Protein AF-A0A401SKJ4-F1 (afdb_monomer_lite)

Secondary structure (DSSP, 8-state):
--HHHHHHHTSHHHHGGGGSBTTGGGGGT-TT---BHHHHHHHHHHHHHHHHHHHHHH-GGG---HHHHHHHHHHHHHTTTT-BTTBHHIIIIIHHHHH-GGG---HHHHHHHHHHHHHHHTTHHHHHHHTT--TTHHHHHHHHHHH--S--SS-SS--SSS-GGGGGGGGSSS-TTT--SHHHHHHHHHHHHHHTPPP---HHHHHHHEEEEEETTEEEEEE-GGGGGG--

Organism: Chiloscyllium punctatum (NCBI:txid137246)

Foldseek 3Di:
DDVLVVLLCPFPLLVVQQQAQPQQCCCVVQVLSNDTVNVLLQQQLVQQLLLLVLQCVVCVVLVCDPLLSVLSSLLSNQLQSQADHSGCCVQPPVCCVPPNPVVVDDSLVSSLVSLVVRCVVSVCPVVCVVVPHDPPLSNQVSSCLRNNADDAPPDPDRGRSDDQSNVQSSCARQRPPQRDYSSCVSCLVVVCVSRVHDRPQDVVQQSNFWYWDQDPNGTHTDGDPVCVVSVD

Radius of gyration: 17.78 Å; chains: 1; bounding box: 44×41×42 Å

Structure (mmCIF, N/CA/C/O backbone):
data_AF-A0A401SKJ4-F1
#
_entry.id   AF-A0A401SKJ4-F1
#
loop_
_atom_site.group_PDB
_atom_site.id
_atom_site.type_symbol
_atom_site.label_atom_id
_atom_site.label_alt_id
_atom_site.label_comp_id
_atom_site.label_asym_id
_atom_site.label_entity_id
_atom_site.label_seq_id
_atom_site.pdbx_PDB_ins_code
_atom_site.Cartn_x
_atom_site.Cartn_y
_atom_site.Cartn_z
_atom_site.occupancy
_atom_site.B_iso_or_equiv
_atom_site.auth_seq_id
_atom_site.auth_comp_id
_atom_site.auth_asym_id
_atom_site.auth_atom_id
_atom_site.pdbx_PDB_model_num
ATOM 1 N N . MET A 1 1 ? -10.464 -13.419 -3.967 1.00 86.69 1 MET A N 1
ATOM 2 C CA . MET A 1 1 ? -10.091 -11.986 -3.858 1.00 86.69 1 MET A CA 1
ATOM 3 C C . MET A 1 1 ? -11.376 -11.158 -3.853 1.00 86.69 1 MET A C 1
ATOM 5 O O . MET A 1 1 ? -12.333 -11.612 -4.458 1.00 86.69 1 MET A O 1
ATOM 9 N N . HIS A 1 2 ? -11.457 -10.033 -3.129 1.00 97.56 2 HIS A N 1
ATOM 10 C CA . HIS A 1 2 ? -12.708 -9.250 -3.057 1.00 97.56 2 HIS A CA 1
ATOM 11 C C . HIS A 1 2 ? -13.038 -8.644 -4.438 1.00 97.56 2 HIS A C 1
ATOM 13 O O . HIS A 1 2 ? -12.098 -8.144 -5.060 1.00 97.56 2 HIS A O 1
ATOM 19 N N . PRO A 1 3 ? -14.303 -8.628 -4.906 1.00 98.12 3 PRO A N 1
ATOM 20 C CA . PRO 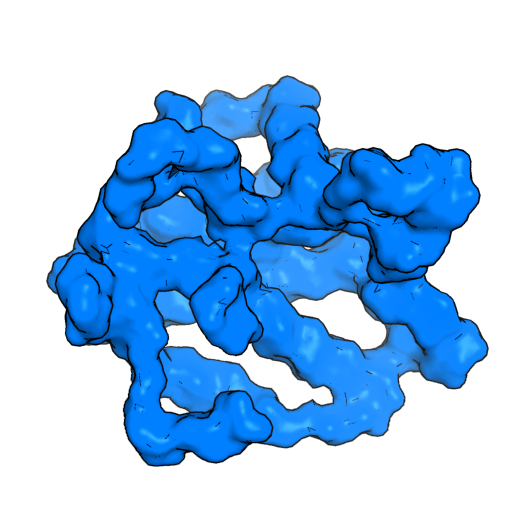A 1 3 ? -14.657 -8.144 -6.246 1.00 98.12 3 PRO A CA 1
ATOM 21 C C . PRO A 1 3 ? -14.165 -6.725 -6.557 1.00 98.12 3 PRO A C 1
ATOM 23 O O . PRO A 1 3 ? -13.651 -6.486 -7.644 1.00 98.12 3 PRO A O 1
ATOM 26 N N . LEU A 1 4 ? -14.216 -5.805 -5.585 1.00 98.25 4 LEU A N 1
ATOM 27 C CA . LEU A 1 4 ? -13.644 -4.460 -5.747 1.00 98.25 4 LEU A CA 1
ATOM 28 C C . LEU A 1 4 ? -12.155 -4.481 -6.139 1.00 98.25 4 LEU A C 1
ATOM 30 O O . LEU A 1 4 ? -11.737 -3.732 -7.013 1.00 98.25 4 LEU A O 1
ATOM 34 N N . LEU A 1 5 ? -11.354 -5.357 -5.521 1.00 98.62 5 LEU A N 1
ATOM 35 C CA . LEU A 1 5 ? -9.929 -5.466 -5.847 1.00 98.62 5 LEU A CA 1
ATOM 36 C C . LEU A 1 5 ? -9.732 -6.001 -7.265 1.00 98.62 5 LEU A C 1
ATOM 38 O O . LEU A 1 5 ? -8.839 -5.537 -7.957 1.00 98.62 5 LEU A O 1
ATOM 42 N N . VAL A 1 6 ? -10.587 -6.926 -7.714 1.00 98.56 6 VAL A N 1
ATOM 43 C CA . VAL A 1 6 ? -10.565 -7.429 -9.096 1.00 98.56 6 VAL A CA 1
ATOM 44 C C . VAL A 1 6 ? -10.865 -6.294 -10.078 1.00 98.56 6 VAL A C 1
ATOM 46 O O . VAL A 1 6 ? -10.110 -6.094 -11.020 1.00 98.56 6 VAL A O 1
ATOM 49 N N . ARG A 1 7 ? -11.880 -5.462 -9.797 1.00 98.50 7 ARG A N 1
ATOM 50 C CA . ARG A 1 7 ? -12.198 -4.278 -10.618 1.00 98.50 7 ARG A CA 1
ATOM 51 C C . ARG A 1 7 ? -11.040 -3.287 -10.726 1.00 98.50 7 ARG A C 1
ATOM 53 O O . ARG A 1 7 ? -10.912 -2.655 -11.764 1.00 98.50 7 ARG A O 1
ATOM 60 N N . ILE A 1 8 ? -10.226 -3.155 -9.679 1.00 98.75 8 ILE A N 1
ATOM 61 C CA . ILE A 1 8 ? -9.019 -2.315 -9.680 1.00 98.75 8 ILE A CA 1
ATOM 62 C C . ILE A 1 8 ? -7.891 -2.986 -10.471 1.00 98.75 8 ILE A C 1
ATOM 64 O O . ILE A 1 8 ? -7.257 -2.336 -11.299 1.00 98.75 8 ILE A O 1
ATOM 68 N N . ILE A 1 9 ? -7.656 -4.283 -10.245 1.00 98.75 9 ILE A N 1
ATOM 69 C CA . ILE A 1 9 ? -6.641 -5.072 -10.958 1.00 98.75 9 ILE A CA 1
ATOM 70 C C . ILE A 1 9 ? -6.878 -5.021 -12.464 1.00 98.75 9 ILE A C 1
ATOM 72 O O . ILE A 1 9 ? -5.925 -4.829 -13.217 1.00 98.75 9 ILE A O 1
ATOM 76 N N . ASP A 1 10 ? -8.127 -5.129 -12.904 1.00 98.62 10 ASP A N 1
ATOM 77 C CA . ASP A 1 10 ? -8.516 -5.168 -14.316 1.00 98.62 10 ASP A CA 1
ATOM 78 C C . ASP A 1 10 ? -8.618 -3.767 -14.951 1.00 98.62 10 ASP A C 1
ATOM 80 O O . ASP A 1 10 ? -9.451 -3.512 -15.818 1.00 98.62 10 ASP A O 1
ATOM 84 N N . THR A 1 11 ? -7.753 -2.841 -14.530 1.00 98.88 11 THR A N 1
ATOM 85 C CA . THR A 1 11 ? -7.600 -1.511 -15.136 1.00 98.88 11 THR A CA 1
ATOM 86 C C . THR A 1 11 ? -6.263 -1.396 -15.869 1.00 98.88 11 THR A C 1
ATOM 88 O O . THR A 1 11 ? -5.274 -2.004 -15.444 1.00 98.88 11 THR A O 1
ATOM 91 N N . PRO A 1 12 ? -6.157 -0.570 -16.926 1.00 98.81 12 PRO A N 1
ATOM 92 C CA . PRO A 1 12 ? -4.874 -0.310 -17.581 1.00 98.81 12 PRO A CA 1
ATOM 93 C C . PRO A 1 12 ? -3.785 0.183 -16.615 1.00 98.81 12 PRO A C 1
ATOM 95 O O . PRO A 1 12 ? -2.620 -0.187 -16.753 1.00 98.81 12 PRO A O 1
ATOM 98 N N . GLN A 1 13 ? -4.163 0.981 -15.613 1.00 98.81 13 GLN A N 1
ATOM 99 C CA . GLN A 1 13 ? -3.255 1.571 -14.629 1.00 98.81 13 GLN A CA 1
ATOM 100 C C . GLN A 1 13 ? -2.606 0.512 -13.724 1.00 98.81 13 GLN A C 1
ATOM 102 O O . GLN A 1 13 ? -1.401 0.584 -13.491 1.00 98.81 13 GLN A O 1
ATOM 107 N N . MET A 1 14 ? -3.359 -0.507 -13.290 1.00 98.75 14 MET A N 1
ATOM 108 C CA . MET A 1 14 ? -2.799 -1.660 -12.570 1.00 98.75 14 MET A CA 1
ATOM 109 C C . MET A 1 14 ? -2.073 -2.633 -13.501 1.00 98.75 14 MET A C 1
ATOM 111 O O . MET A 1 14 ? -0.951 -3.045 -13.205 1.00 98.75 14 MET A O 1
ATOM 115 N N . GLN A 1 15 ? -2.669 -2.995 -14.644 1.00 98.81 15 GLN A N 1
ATOM 116 C CA . GLN A 1 15 ? -2.073 -3.958 -15.584 1.00 98.81 15 GLN A CA 1
ATOM 117 C C . GLN A 1 15 ? -0.719 -3.479 -16.125 1.00 98.81 15 GLN A C 1
ATOM 119 O O . GLN A 1 15 ? 0.155 -4.302 -16.399 1.00 98.81 15 GLN A O 1
ATOM 124 N N . ARG A 1 16 ? -0.496 -2.159 -16.199 1.00 98.75 16 ARG A N 1
ATOM 125 C CA . ARG A 1 16 ? 0.805 -1.546 -16.511 1.00 98.75 16 ARG A CA 1
ATOM 126 C C . ARG A 1 16 ? 1.953 -2.125 -15.679 1.00 98.75 16 ARG A C 1
ATOM 128 O O . ARG A 1 16 ? 3.052 -2.290 -16.207 1.00 98.75 16 ARG A O 1
ATOM 135 N N . LEU A 1 17 ? 1.722 -2.454 -14.407 1.00 98.81 17 LEU A N 1
ATOM 136 C CA . LEU A 1 17 ? 2.765 -2.968 -13.513 1.00 98.81 17 LEU A CA 1
ATOM 137 C C . LEU A 1 17 ? 3.336 -4.321 -13.965 1.00 98.81 17 LEU A C 1
ATOM 139 O O . LEU A 1 17 ? 4.426 -4.687 -13.531 1.00 98.81 17 LEU A O 1
ATOM 143 N N . ARG A 1 18 ? 2.663 -5.047 -14.873 1.00 98.81 18 ARG A N 1
ATOM 144 C CA . ARG A 1 18 ? 3.191 -6.281 -15.488 1.00 98.81 18 ARG A CA 1
ATOM 145 C C . ARG A 1 18 ? 4.423 -6.033 -16.352 1.00 98.81 18 ARG A C 1
ATOM 147 O O . ARG A 1 18 ? 5.172 -6.961 -16.631 1.00 98.81 18 ARG A O 1
ATOM 154 N N . PHE A 1 19 ? 4.624 -4.791 -16.779 1.00 98.62 19 PHE A N 1
ATOM 155 C CA . PHE A 1 19 ? 5.698 -4.399 -17.686 1.00 98.62 19 PHE A CA 1
ATOM 156 C C . PHE A 1 19 ? 6.846 -3.681 -16.962 1.00 98.62 19 PHE A C 1
ATOM 158 O O . PHE A 1 19 ? 7.719 -3.104 -17.607 1.00 98.62 19 PHE A O 1
ATOM 165 N N . ILE A 1 20 ? 6.862 -3.699 -15.623 1.00 98.75 20 ILE A N 1
ATOM 166 C CA . ILE A 1 20 ? 7.874 -3.022 -14.804 1.00 98.75 20 ILE A CA 1
ATOM 167 C C . ILE A 1 20 ? 8.543 -4.033 -13.881 1.00 98.75 20 ILE A C 1
ATOM 169 O O . ILE A 1 20 ? 7.958 -4.473 -12.895 1.00 98.75 20 ILE A O 1
ATOM 173 N N . LYS A 1 21 ? 9.799 -4.364 -14.191 1.00 98.44 21 LYS A N 1
ATOM 174 C CA . LYS A 1 21 ? 10.630 -5.289 -13.410 1.00 98.44 21 LYS A CA 1
ATOM 175 C C . LYS A 1 21 ? 10.809 -4.793 -11.977 1.00 98.44 21 LYS A C 1
ATOM 177 O O . LYS A 1 21 ? 11.235 -3.649 -11.786 1.00 98.44 21 LYS A O 1
ATOM 182 N N . GLN A 1 22 ? 10.563 -5.661 -10.995 1.00 98.12 22 GLN A N 1
ATOM 183 C CA . GLN A 1 22 ? 10.677 -5.340 -9.564 1.00 98.12 22 GLN A CA 1
ATOM 184 C C . GLN A 1 22 ? 12.076 -4.807 -9.231 1.00 98.12 22 GLN A C 1
ATOM 186 O O . GLN A 1 22 ? 12.224 -3.714 -8.681 1.00 98.12 22 GLN A O 1
ATOM 191 N N . LEU A 1 23 ? 13.099 -5.552 -9.660 1.00 97.94 23 LEU A N 1
ATOM 192 C CA . LEU A 1 23 ? 14.511 -5.270 -9.391 1.00 97.94 23 LEU A CA 1
ATOM 193 C C . LEU A 1 23 ? 15.228 -4.548 -10.543 1.00 97.94 23 LEU A C 1
ATOM 195 O O . LEU A 1 23 ? 16.455 -4.434 -10.550 1.00 97.94 23 LEU A O 1
ATOM 199 N N . GLY A 1 24 ? 14.474 -4.047 -11.526 1.00 97.25 24 GLY A N 1
ATOM 200 C CA . GLY A 1 24 ? 15.010 -3.272 -12.641 1.00 97.25 24 GLY A CA 1
ATOM 201 C C . GLY A 1 24 ? 16.178 -3.971 -13.344 1.00 97.25 24 GLY A C 1
ATOM 202 O O . GLY A 1 24 ? 16.013 -5.039 -13.927 1.00 97.25 24 GLY A O 1
ATOM 203 N N . GLY A 1 25 ? 17.356 -3.345 -13.300 1.00 95.81 25 GLY A N 1
ATOM 204 C CA . GLY A 1 25 ? 18.560 -3.839 -13.968 1.00 95.81 25 GLY A CA 1
ATOM 205 C C . GLY A 1 25 ? 19.147 -5.125 -13.377 1.00 95.81 25 GLY A C 1
ATOM 206 O O . GLY A 1 25 ? 19.912 -5.794 -14.065 1.00 95.81 25 GLY A O 1
ATOM 207 N N . ALA A 1 26 ? 18.772 -5.515 -12.152 1.00 96.50 26 ALA A N 1
ATOM 208 C CA . ALA A 1 26 ? 19.274 -6.750 -11.546 1.00 96.50 26 ALA A CA 1
ATOM 209 C C . ALA A 1 26 ? 18.906 -7.992 -12.367 1.00 96.50 26 ALA A C 1
ATOM 211 O O . ALA A 1 26 ? 19.647 -8.964 -12.337 1.00 96.50 26 ALA A O 1
ATOM 212 N N . TYR A 1 27 ? 17.826 -7.940 -13.153 1.00 97.06 27 TYR A N 1
ATOM 213 C CA . TYR A 1 27 ? 17.451 -8.996 -14.096 1.00 97.06 27 TYR A CA 1
ATOM 214 C C . TYR A 1 27 ? 18.567 -9.350 -15.098 1.00 97.06 27 TYR A C 1
ATOM 216 O O . TYR A 1 27 ? 18.695 -10.504 -15.496 1.00 97.06 27 TYR A O 1
ATOM 224 N N . PHE A 1 28 ? 19.421 -8.389 -15.470 1.00 97.31 28 PHE A N 1
ATOM 225 C CA . PHE A 1 28 ? 20.560 -8.631 -16.367 1.00 97.31 28 PHE A CA 1
ATOM 226 C C . PHE A 1 28 ? 21.749 -9.327 -15.684 1.00 97.31 28 PHE A C 1
ATOM 228 O O . PHE A 1 28 ? 22.693 -9.721 -16.361 1.00 97.31 28 PHE A O 1
ATOM 235 N N . VAL A 1 29 ? 21.714 -9.467 -14.357 1.00 97.62 29 VAL A N 1
ATOM 236 C CA . VAL A 1 29 ? 22.743 -10.142 -13.548 1.00 97.62 29 VAL A CA 1
ATOM 237 C C . VAL A 1 29 ? 22.192 -11.443 -12.960 1.00 97.62 29 VAL A C 1
ATOM 239 O O . VAL A 1 29 ? 22.860 -12.472 -12.981 1.00 97.62 29 VAL A O 1
ATOM 242 N N . PHE A 1 30 ? 20.951 -11.407 -12.477 1.00 97.31 30 PHE A N 1
ATOM 243 C CA . PHE A 1 30 ? 20.212 -12.528 -11.917 1.00 97.31 30 PHE A CA 1
ATOM 244 C C . PHE A 1 30 ? 19.063 -12.892 -12.866 1.00 97.31 30 PHE A C 1
ATOM 246 O O . PHE A 1 30 ? 18.000 -12.271 -12.795 1.00 97.31 30 PHE A O 1
ATOM 253 N N . PRO A 1 31 ? 19.219 -13.911 -13.731 1.00 96.50 31 PRO A N 1
ATOM 254 C CA . PRO A 1 31 ? 18.196 -14.258 -14.722 1.00 96.50 31 PRO A CA 1
ATOM 255 C C . PRO A 1 31 ? 16.865 -14.696 -14.087 1.00 96.50 31 PRO A C 1
ATOM 257 O O . PRO A 1 31 ? 15.814 -14.585 -14.714 1.00 96.50 31 PRO A O 1
ATOM 260 N N . GLY A 1 32 ? 16.890 -15.149 -12.827 1.00 97.56 32 GLY A N 1
ATOM 261 C CA . GLY A 1 32 ? 15.688 -15.473 -12.058 1.00 97.56 32 GLY A CA 1
ATOM 262 C C . GLY A 1 32 ? 14.862 -14.253 -11.624 1.00 97.56 32 GLY A C 1
ATOM 263 O O . GLY A 1 32 ? 13.650 -14.389 -11.456 1.00 97.56 32 GLY A O 1
ATOM 264 N N . ALA A 1 33 ? 15.455 -13.050 -11.542 1.00 97.44 33 ALA A N 1
ATOM 265 C CA . ALA A 1 33 ? 14.802 -11.785 -11.161 1.00 97.44 33 ALA A CA 1
ATOM 266 C C . ALA A 1 33 ? 13.891 -11.211 -12.270 1.00 97.44 33 ALA A C 1
ATOM 268 O O . ALA A 1 33 ? 13.955 -10.035 -12.631 1.00 97.44 33 ALA A O 1
ATOM 269 N N . SER A 1 34 ? 13.066 -12.074 -12.855 1.00 97.50 34 SER A N 1
ATOM 270 C CA . SER A 1 34 ? 12.183 -11.797 -13.988 1.00 97.50 34 SER A CA 1
ATOM 271 C C . SER A 1 34 ? 10.835 -11.192 -13.579 1.00 97.50 34 SER A C 1
ATOM 273 O O . SER A 1 34 ? 10.099 -10.698 -14.445 1.00 97.50 34 SER A O 1
ATOM 275 N N . HIS A 1 35 ? 10.532 -11.193 -12.278 1.00 98.50 35 HIS A N 1
ATOM 276 C CA . HIS A 1 35 ? 9.282 -10.711 -11.702 1.00 98.50 35 HIS A CA 1
ATOM 277 C C . HIS A 1 35 ? 9.104 -9.197 -11.826 1.00 98.50 35 HIS A C 1
ATOM 279 O O . HIS A 1 35 ? 10.050 -8.409 -11.943 1.00 98.50 35 HIS A O 1
ATOM 285 N N . ASN A 1 36 ? 7.845 -8.788 -11.815 1.00 98.75 36 ASN A N 1
ATOM 286 C CA . ASN A 1 36 ? 7.383 -7.426 -11.998 1.00 98.75 36 ASN A CA 1
ATOM 287 C C . ASN A 1 36 ? 6.634 -6.924 -10.758 1.00 98.75 36 ASN A C 1
ATOM 289 O O . ASN A 1 36 ? 6.236 -7.688 -9.876 1.00 98.75 36 ASN A O 1
ATOM 293 N N . ARG A 1 37 ? 6.403 -5.611 -10.728 1.00 98.75 37 ARG A N 1
ATOM 294 C CA . ARG A 1 37 ? 5.671 -4.924 -9.654 1.00 98.75 37 ARG A CA 1
ATOM 295 C C . ARG A 1 37 ? 4.246 -5.456 -9.477 1.00 98.75 37 ARG A C 1
ATOM 297 O O . ARG A 1 37 ? 3.726 -5.439 -8.373 1.00 98.75 37 ARG A O 1
ATOM 304 N N . PHE A 1 38 ? 3.623 -5.978 -10.536 1.00 98.88 38 PHE A N 1
ATOM 305 C CA . PHE A 1 38 ? 2.231 -6.441 -10.509 1.00 98.88 38 PHE A CA 1
ATOM 306 C C . PHE A 1 38 ? 1.969 -7.559 -9.488 1.00 98.88 38 PHE A C 1
ATOM 308 O O . PHE A 1 38 ? 1.104 -7.429 -8.621 1.00 98.88 38 PHE A O 1
ATOM 315 N N . GLU A 1 39 ? 2.706 -8.666 -9.571 1.00 98.75 39 GLU A N 1
ATOM 316 C CA . GLU A 1 39 ? 2.554 -9.796 -8.652 1.00 98.75 39 GLU A CA 1
ATOM 317 C C . GLU A 1 39 ? 2.974 -9.445 -7.221 1.00 98.75 39 GLU A C 1
ATOM 319 O O . GLU A 1 39 ? 2.397 -9.982 -6.273 1.00 98.75 39 GLU A O 1
ATOM 324 N N . HIS A 1 40 ? 3.921 -8.517 -7.066 1.00 98.75 40 HIS A N 1
ATOM 325 C CA . HIS A 1 40 ? 4.297 -7.948 -5.778 1.00 98.75 40 HIS A CA 1
ATOM 326 C C . HIS A 1 40 ? 3.143 -7.144 -5.162 1.00 98.75 40 HIS A C 1
ATOM 328 O O . HIS A 1 40 ? 2.711 -7.461 -4.056 1.00 98.75 40 HIS A O 1
ATOM 334 N N . SER A 1 41 ? 2.528 -6.211 -5.896 1.00 98.81 41 SER A N 1
ATOM 335 C CA . SER A 1 41 ? 1.371 -5.441 -5.412 1.00 98.81 41 SER A CA 1
ATOM 336 C C . SER A 1 41 ? 0.191 -6.330 -4.991 1.00 98.81 41 SER A C 1
ATOM 338 O O . SER A 1 41 ? -0.473 -6.066 -3.987 1.00 98.81 41 SER A O 1
ATOM 340 N N . ILE A 1 42 ? -0.056 -7.433 -5.710 1.00 98.81 42 ILE A N 1
ATOM 341 C CA . ILE A 1 42 ? -1.057 -8.436 -5.309 1.00 98.81 42 ILE A CA 1
ATOM 342 C C . ILE A 1 42 ? -0.680 -9.098 -3.975 1.00 98.81 42 ILE A C 1
ATOM 344 O O . ILE A 1 42 ? -1.545 -9.293 -3.114 1.00 98.81 42 ILE A O 1
ATOM 348 N N . GLY A 1 43 ? 0.593 -9.449 -3.803 1.00 98.69 43 GLY A N 1
ATOM 349 C CA . GLY A 1 43 ? 1.116 -10.032 -2.572 1.00 98.69 43 GLY A CA 1
ATOM 350 C C . GLY A 1 43 ? 1.012 -9.085 -1.376 1.00 98.69 43 GLY A C 1
ATOM 351 O O . GLY A 1 43 ? 0.500 -9.482 -0.327 1.00 98.69 43 GLY A O 1
ATOM 352 N N . VAL A 1 44 ? 1.352 -7.807 -1.555 1.00 98.81 44 VAL A N 1
ATOM 353 C CA . VAL A 1 44 ? 1.197 -6.769 -0.521 1.00 98.81 44 VAL A CA 1
ATOM 354 C C . VAL A 1 44 ? -0.270 -6.601 -0.129 1.00 98.81 44 VAL A C 1
ATOM 356 O O . VAL A 1 44 ? -0.593 -6.614 1.058 1.00 98.81 44 VAL A O 1
ATOM 359 N N . ALA A 1 45 ? -1.197 -6.553 -1.091 1.00 98.81 45 ALA A N 1
ATOM 360 C CA . ALA A 1 45 ? -2.633 -6.503 -0.801 1.00 98.81 45 ALA A CA 1
ATOM 361 C C . ALA A 1 45 ? -3.125 -7.727 -0.005 1.00 98.81 45 ALA A C 1
ATOM 363 O O . ALA A 1 45 ? -4.013 -7.619 0.851 1.00 98.81 45 ALA A O 1
ATOM 364 N N . TYR A 1 46 ? -2.570 -8.908 -0.288 1.00 98.62 46 TYR A N 1
ATOM 365 C CA . TYR A 1 46 ? -2.869 -10.129 0.454 1.00 98.62 46 TYR A CA 1
ATOM 366 C C . TYR A 1 46 ? -2.350 -10.051 1.894 1.00 98.62 46 TYR A C 1
ATOM 368 O O . TYR A 1 46 ? -3.137 -10.249 2.822 1.00 98.62 46 TYR A O 1
ATOM 376 N N . LEU A 1 47 ? -1.073 -9.712 2.093 1.00 98.62 47 LEU A N 1
ATOM 377 C CA . LEU A 1 47 ? -0.452 -9.623 3.418 1.00 98.62 47 LEU A CA 1
ATOM 378 C C . LEU A 1 47 ? -1.068 -8.516 4.277 1.00 98.62 47 LEU A C 1
ATOM 380 O O . LEU A 1 47 ? -1.354 -8.750 5.451 1.00 98.62 47 LEU A O 1
ATOM 384 N N . ALA A 1 48 ? -1.375 -7.362 3.683 1.00 98.69 48 ALA A N 1
ATOM 385 C CA . ALA A 1 48 ? -2.120 -6.288 4.334 1.00 98.69 48 ALA A CA 1
ATOM 386 C C . ALA A 1 48 ? -3.469 -6.795 4.862 1.00 98.69 48 ALA A C 1
ATOM 388 O O . ALA A 1 48 ? -3.815 -6.576 6.022 1.00 98.69 48 ALA A O 1
ATOM 389 N N . GLY A 1 49 ? -4.194 -7.551 4.028 1.00 98.44 49 GLY A N 1
ATOM 390 C CA . GLY A 1 49 ? -5.450 -8.197 4.393 1.00 98.44 49 GLY A CA 1
ATOM 391 C C . GLY A 1 49 ? -5.309 -9.236 5.508 1.00 98.44 49 GLY A C 1
ATOM 392 O O . GLY A 1 49 ? -6.198 -9.330 6.349 1.00 98.44 49 GLY A O 1
ATOM 393 N N . GLN A 1 50 ? -4.219 -10.004 5.531 1.00 98.44 50 GLN A N 1
ATOM 394 C CA . GLN A 1 50 ? -3.947 -10.976 6.594 1.00 98.44 50 GLN A CA 1
ATOM 395 C C . GLN A 1 50 ? -3.651 -10.279 7.926 1.00 98.44 50 GLN A C 1
ATOM 397 O O . GLN A 1 50 ? -4.214 -10.657 8.952 1.00 98.44 50 GLN A O 1
ATOM 402 N N . LEU A 1 51 ? -2.814 -9.236 7.915 1.00 98.50 51 LEU A N 1
ATOM 403 C CA . LEU A 1 51 ? -2.448 -8.507 9.128 1.00 98.50 51 LEU A CA 1
ATOM 404 C C . LEU A 1 51 ? -3.665 -7.828 9.762 1.00 98.50 51 LEU A C 1
ATOM 406 O O . LEU A 1 51 ? -3.938 -8.046 10.940 1.00 98.50 51 LEU A O 1
ATOM 410 N N . ILE A 1 52 ? -4.433 -7.056 8.988 1.00 98.50 52 ILE A N 1
ATOM 411 C CA . ILE A 1 52 ? -5.580 -6.320 9.534 1.00 98.50 52 ILE A CA 1
ATOM 412 C C . ILE A 1 52 ? -6.684 -7.245 10.058 1.00 98.50 52 ILE A C 1
ATOM 414 O O . ILE A 1 52 ? -7.271 -6.960 11.100 1.00 98.50 52 ILE A O 1
ATOM 418 N N . LYS A 1 53 ? -6.934 -8.380 9.391 1.00 98.12 53 LYS A N 1
ATOM 419 C CA . LYS A 1 53 ? -7.888 -9.392 9.871 1.00 98.12 53 LYS A CA 1
ATOM 420 C C . LYS A 1 53 ? -7.428 -10.017 11.178 1.00 98.12 53 LYS A C 1
ATOM 422 O O . LYS A 1 53 ? -8.210 -10.112 12.114 1.00 98.12 53 LYS A O 1
ATOM 427 N N . ALA A 1 54 ? -6.149 -10.370 11.265 1.00 98.06 54 ALA A N 1
ATOM 428 C CA . ALA A 1 54 ? -5.583 -10.948 12.472 1.00 98.06 54 ALA A CA 1
ATOM 429 C C . ALA A 1 54 ? -5.643 -9.978 13.668 1.00 98.06 54 ALA A C 1
ATOM 431 O O . ALA A 1 54 ? -5.858 -10.415 14.798 1.00 98.06 54 ALA A O 1
ATOM 432 N N . LEU A 1 55 ? -5.482 -8.670 13.436 1.00 98.38 55 LEU A N 1
ATOM 433 C CA . LEU A 1 55 ? -5.695 -7.647 14.465 1.00 98.38 55 LEU A CA 1
ATOM 434 C C . LEU A 1 55 ? -7.176 -7.551 14.865 1.00 98.38 55 LEU A C 1
ATOM 436 O O . LEU A 1 55 ? -7.473 -7.556 16.057 1.00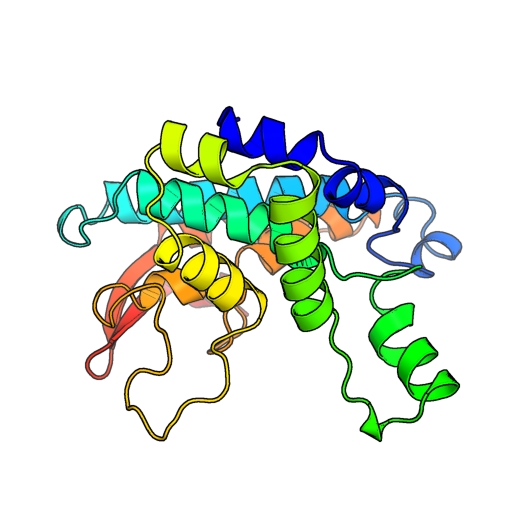 98.38 55 LEU A O 1
ATOM 440 N N . ALA A 1 56 ? -8.089 -7.531 13.889 1.00 98.12 56 ALA A N 1
ATOM 441 C CA . ALA A 1 56 ? -9.532 -7.439 14.124 1.00 98.12 56 ALA A CA 1
ATOM 442 C C . ALA A 1 56 ? -10.074 -8.629 14.932 1.00 98.12 56 ALA A C 1
ATOM 444 O O . ALA A 1 56 ? -10.829 -8.445 15.881 1.00 98.12 56 ALA A O 1
ATOM 445 N N . GLU A 1 57 ? -9.648 -9.848 14.595 1.00 97.38 57 GLU A N 1
ATOM 446 C CA . GLU A 1 57 ? -10.065 -11.079 15.277 1.00 97.38 57 GLU A CA 1
ATOM 447 C C . GLU A 1 57 ? -9.543 -11.155 16.719 1.00 97.38 57 GLU A C 1
ATOM 449 O O . GLU A 1 57 ? -10.226 -11.659 17.608 1.00 97.38 57 GLU A O 1
ATOM 454 N N . ARG A 1 58 ? -8.326 -10.660 16.976 1.00 97.12 58 ARG A N 1
ATOM 455 C CA . ARG A 1 58 ? -7.685 -10.746 18.302 1.00 97.12 58 ARG A CA 1
ATOM 456 C C . ARG A 1 58 ? -8.069 -9.623 19.252 1.00 97.12 58 ARG A C 1
ATOM 458 O O . ARG A 1 58 ? -7.850 -9.771 20.459 1.00 97.12 58 ARG A O 1
ATOM 465 N N . GLN A 1 59 ? -8.524 -8.498 18.714 1.00 98.19 59 GLN A N 1
ATOM 466 C CA . GLN A 1 59 ? -8.889 -7.301 19.465 1.00 98.19 59 GLN A CA 1
ATOM 467 C C . GLN A 1 59 ? -10.149 -6.665 18.860 1.00 98.19 59 GLN A C 1
ATOM 469 O O . GLN A 1 59 ? -10.057 -5.643 18.172 1.00 98.19 59 GLN A O 1
ATOM 474 N N . PRO A 1 60 ? -11.336 -7.262 19.098 1.00 97.62 60 PRO A N 1
ATOM 475 C CA . PRO A 1 60 ? -12.605 -6.718 18.607 1.00 97.62 60 PRO A CA 1
ATOM 476 C C . PRO A 1 60 ? -12.883 -5.282 19.086 1.00 97.62 60 PRO A C 1
ATOM 478 O O . PRO A 1 60 ? -13.571 -4.525 18.408 1.00 97.62 60 PRO A O 1
ATOM 481 N N . ASP A 1 61 ? -12.296 -4.882 20.217 1.00 97.25 61 ASP A N 1
ATOM 482 C CA . ASP A 1 61 ? -12.339 -3.534 20.798 1.00 97.25 61 ASP A CA 1
ATOM 483 C C . ASP A 1 61 ? -11.653 -2.453 19.937 1.00 97.25 61 ASP A C 1
ATOM 485 O O . ASP A 1 61 ? -11.822 -1.258 20.181 1.00 97.25 61 ASP A O 1
ATOM 489 N N . LEU A 1 62 ? -10.897 -2.845 18.906 1.00 97.69 62 LEU A N 1
ATOM 490 C CA . LEU A 1 62 ? -10.329 -1.919 17.922 1.00 97.69 62 LEU A CA 1
ATOM 491 C C . LEU A 1 62 ? -11.349 -1.411 16.894 1.00 97.69 62 LEU A C 1
ATOM 493 O O . LEU A 1 62 ? -11.008 -0.514 16.119 1.00 97.69 62 LEU A O 1
ATOM 497 N N . ASP A 1 63 ? -12.557 -1.986 16.862 1.00 97.56 63 ASP A N 1
ATOM 498 C CA . ASP A 1 63 ? -13.643 -1.614 15.947 1.00 97.56 63 ASP A CA 1
ATOM 499 C C . ASP A 1 63 ? -13.190 -1.565 14.472 1.00 97.56 63 ASP A C 1
ATOM 501 O O . ASP A 1 63 ? -13.433 -0.615 13.723 1.00 97.56 63 ASP A O 1
ATOM 505 N N . ILE A 1 64 ? -12.435 -2.581 14.042 1.00 98.62 64 ILE A N 1
ATOM 506 C CA . ILE A 1 64 ? -11.960 -2.682 12.658 1.00 98.62 64 ILE A CA 1
ATOM 507 C C . ILE A 1 64 ? -13.114 -3.169 11.781 1.00 98.62 64 ILE A C 1
ATOM 509 O O . ILE A 1 64 ? -13.511 -4.333 11.826 1.00 98.62 64 ILE A O 1
ATOM 513 N N . SER A 1 65 ? -13.634 -2.273 10.948 1.00 98.38 65 SER A N 1
ATOM 514 C CA . SER A 1 65 ? -14.754 -2.572 10.057 1.00 98.38 65 SER A CA 1
ATOM 515 C C . SER A 1 65 ? -14.306 -3.312 8.789 1.00 98.38 65 SER A C 1
ATOM 517 O O . SER A 1 65 ? -13.150 -3.228 8.369 1.00 98.38 65 SER A O 1
ATOM 519 N N . GLN A 1 66 ? -15.240 -3.976 8.095 1.00 98.06 66 GLN A N 1
ATOM 520 C CA . GLN A 1 66 ? -14.962 -4.544 6.763 1.00 98.06 66 GLN A CA 1
ATOM 521 C C . GLN A 1 66 ? -14.523 -3.473 5.754 1.00 98.06 66 GLN A C 1
ATOM 523 O O . GLN A 1 66 ? -13.686 -3.737 4.891 1.00 98.06 66 GLN A O 1
ATOM 528 N N . ARG A 1 67 ? -15.034 -2.248 5.911 1.00 98.44 67 ARG A N 1
ATOM 529 C CA . ARG A 1 67 ? -14.625 -1.072 5.141 1.00 98.44 67 ARG A CA 1
ATOM 530 C C . ARG A 1 67 ? -13.152 -0.726 5.380 1.00 98.44 67 ARG A C 1
ATOM 532 O O . ARG A 1 67 ? -12.430 -0.496 4.418 1.00 98.44 67 ARG A O 1
ATOM 539 N N . ASP A 1 68 ? -12.678 -0.759 6.628 1.00 98.75 68 ASP A N 1
ATOM 540 C CA . ASP A 1 68 ? -11.256 -0.544 6.941 1.00 98.75 68 ASP A CA 1
ATOM 541 C C . ASP A 1 68 ? -10.376 -1.617 6.297 1.00 98.75 68 ASP A C 1
ATOM 543 O O . ASP A 1 68 ? -9.401 -1.291 5.622 1.00 98.75 68 ASP A O 1
ATOM 547 N N . ILE A 1 69 ? -10.764 -2.891 6.430 1.00 98.69 69 ILE A N 1
ATOM 548 C CA . ILE A 1 69 ? -10.072 -4.026 5.799 1.00 98.69 69 ILE A CA 1
ATOM 549 C C . ILE A 1 69 ? -9.970 -3.828 4.288 1.00 98.69 69 ILE A C 1
ATOM 551 O O . ILE A 1 69 ? -8.912 -4.057 3.699 1.00 98.69 69 ILE A O 1
ATOM 555 N N . LEU A 1 70 ? -11.060 -3.412 3.645 1.00 98.69 70 LEU A N 1
ATOM 556 C CA . LEU A 1 70 ? -11.082 -3.215 2.206 1.00 98.69 70 LEU A CA 1
ATOM 557 C C . LEU A 1 70 ? -10.193 -2.037 1.784 1.00 98.69 70 LEU A C 1
ATOM 559 O O . LEU A 1 70 ? -9.381 -2.216 0.879 1.00 98.69 70 LEU A O 1
ATOM 563 N N . CYS A 1 71 ? -10.251 -0.896 2.478 1.00 98.88 71 CYS A N 1
ATOM 564 C CA . CYS A 1 71 ? -9.373 0.247 2.211 1.00 98.88 71 CYS A CA 1
ATOM 565 C C . CYS A 1 71 ? -7.887 -0.097 2.376 1.00 98.88 71 CYS A C 1
ATOM 567 O O . CYS A 1 71 ? -7.092 0.233 1.501 1.00 98.88 71 CYS A O 1
ATOM 569 N N . VAL A 1 72 ? -7.503 -0.798 3.449 1.00 98.88 72 VAL A N 1
ATOM 570 C CA . VAL A 1 72 ? -6.105 -1.220 3.667 1.00 98.88 72 VAL A CA 1
ATOM 571 C C . VAL A 1 72 ? -5.624 -2.147 2.548 1.00 98.88 72 VAL A C 1
ATOM 573 O O . VAL A 1 72 ? -4.517 -1.996 2.037 1.00 98.88 72 VAL A O 1
ATOM 576 N N . LYS A 1 73 ? -6.471 -3.071 2.083 1.00 98.88 73 LYS A N 1
ATOM 577 C CA . LYS A 1 73 ? -6.125 -3.939 0.948 1.00 98.88 73 LYS A CA 1
ATOM 578 C C . LYS A 1 73 ? -6.001 -3.174 -0.368 1.00 98.88 73 LYS A C 1
ATOM 58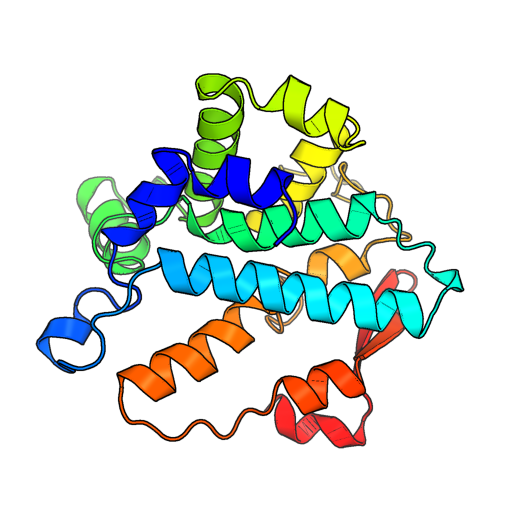0 O O . LYS A 1 73 ? -5.132 -3.514 -1.164 1.00 98.88 73 LYS A O 1
ATOM 585 N N . VAL A 1 74 ? -6.853 -2.173 -0.607 1.00 98.88 74 VAL A N 1
ATOM 586 C CA . VAL A 1 74 ? -6.739 -1.298 -1.785 1.00 98.88 74 VAL A CA 1
ATOM 587 C C . VAL A 1 74 ? -5.445 -0.487 -1.721 1.00 98.88 74 VAL A C 1
ATOM 589 O O . VAL A 1 74 ? -4.737 -0.421 -2.719 1.00 98.88 74 VAL A O 1
ATOM 592 N N . ALA A 1 75 ? -5.089 0.062 -0.559 1.00 98.88 75 ALA A N 1
ATOM 593 C CA . ALA A 1 75 ? -3.824 0.770 -0.377 1.00 98.88 75 ALA A CA 1
ATOM 594 C C . ALA A 1 75 ? -2.619 -0.139 -0.663 1.00 98.88 75 ALA A C 1
ATOM 596 O O . ALA A 1 75 ? -1.760 0.232 -1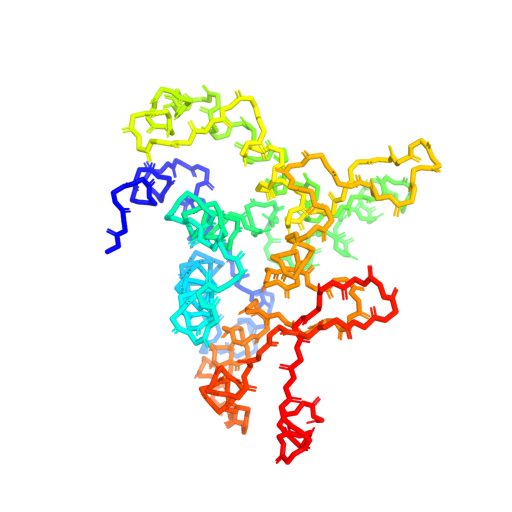.456 1.00 98.88 75 ALA A O 1
ATOM 597 N N . GLY A 1 76 ? -2.601 -1.363 -0.124 1.00 98.75 76 GLY A N 1
ATOM 598 C CA . GLY A 1 76 ? -1.545 -2.336 -0.422 1.00 98.75 76 GLY A CA 1
ATOM 599 C C . GLY A 1 76 ? -1.463 -2.730 -1.895 1.00 98.75 76 GLY A C 1
ATOM 600 O O . GLY A 1 76 ? -0.370 -2.859 -2.436 1.00 98.75 76 GLY A O 1
ATOM 601 N N . LEU A 1 77 ? -2.604 -2.852 -2.575 1.00 98.88 77 LEU A N 1
ATOM 602 C CA . LEU A 1 77 ? -2.645 -3.135 -4.010 1.00 98.88 77 LEU A CA 1
ATOM 603 C C . LEU A 1 77 ? -2.098 -1.975 -4.855 1.00 98.88 77 LEU A C 1
ATOM 605 O O . LEU A 1 77 ? -1.516 -2.205 -5.908 1.00 98.88 77 LEU A O 1
ATOM 609 N N . CYS A 1 78 ? -2.297 -0.738 -4.407 1.00 98.81 78 CYS A N 1
ATOM 610 C CA . CYS A 1 78 ? -2.042 0.462 -5.201 1.00 98.81 78 CYS A CA 1
ATOM 611 C C . CYS A 1 78 ? -0.747 1.201 -4.826 1.00 98.81 78 CYS A C 1
ATOM 613 O O . CYS A 1 78 ? -0.410 2.181 -5.490 1.00 98.81 78 CYS A O 1
ATOM 615 N N . HIS A 1 79 ? -0.028 0.768 -3.783 1.00 98.69 79 HIS A N 1
ATOM 616 C CA . HIS A 1 79 ? 1.121 1.504 -3.238 1.00 98.69 79 HIS A CA 1
ATOM 617 C C . HIS A 1 79 ? 2.253 1.736 -4.252 1.00 98.69 79 HIS A C 1
ATOM 619 O O . HIS A 1 79 ? 2.943 2.750 -4.179 1.00 98.69 79 HIS A O 1
ATOM 625 N N . ASP A 1 80 ? 2.356 0.862 -5.252 1.00 98.56 80 ASP A N 1
ATOM 626 C CA . ASP A 1 80 ? 3.425 0.828 -6.252 1.00 98.56 80 ASP A CA 1
ATOM 627 C C . ASP A 1 80 ? 3.021 1.325 -7.651 1.00 98.56 80 ASP A C 1
ATOM 629 O O . ASP A 1 80 ? 3.809 1.263 -8.601 1.00 98.56 80 ASP A O 1
ATOM 633 N N . LEU A 1 81 ? 1.799 1.848 -7.804 1.00 98.81 81 LEU A N 1
ATOM 634 C CA . LEU A 1 81 ? 1.265 2.335 -9.084 1.00 98.81 81 LEU A CA 1
ATOM 635 C C . LEU A 1 81 ? 2.167 3.371 -9.784 1.00 98.81 81 LEU A C 1
ATOM 637 O O . LEU A 1 81 ? 2.199 3.445 -11.017 1.00 98.81 81 LEU A O 1
ATOM 641 N N . GLY A 1 82 ? 2.895 4.170 -9.006 1.00 98.38 82 GLY A N 1
ATOM 642 C CA . GLY A 1 82 ? 3.745 5.267 -9.454 1.00 98.38 82 GLY A CA 1
ATOM 643 C C . GLY A 1 82 ? 5.144 4.870 -9.898 1.00 98.38 82 GLY A C 1
ATOM 644 O O . GLY A 1 82 ? 5.897 5.736 -10.352 1.00 98.38 82 GLY A O 1
ATOM 645 N N . HIS A 1 83 ? 5.521 3.591 -9.807 1.00 98.62 83 HIS A N 1
ATOM 646 C CA . HIS A 1 83 ? 6.827 3.159 -10.295 1.00 98.62 83 HIS A CA 1
ATOM 647 C C . HIS A 1 83 ? 6.978 3.384 -11.804 1.00 98.62 83 HIS A C 1
ATOM 649 O O . HIS A 1 83 ? 6.070 3.135 -12.603 1.00 98.62 83 HIS A O 1
ATOM 655 N N . GLY A 1 84 ? 8.157 3.862 -12.205 1.00 98.12 84 GLY A N 1
ATOM 656 C CA . GLY A 1 84 ? 8.546 4.036 -13.604 1.00 98.12 84 GLY A CA 1
ATOM 657 C C . GLY A 1 84 ? 9.309 2.835 -14.179 1.00 98.12 84 GLY A C 1
ATOM 658 O O . GLY A 1 84 ? 9.490 1.825 -13.495 1.00 98.12 84 GLY A O 1
ATOM 659 N N . PRO A 1 85 ? 9.775 2.930 -15.440 1.00 98.31 85 PRO A N 1
ATOM 660 C CA . PRO A 1 85 ? 10.621 1.911 -16.059 1.00 98.31 85 PRO A CA 1
ATOM 661 C C . PRO A 1 85 ? 11.827 1.537 -15.185 1.00 98.31 85 PRO A C 1
ATOM 663 O O . PRO A 1 85 ? 12.556 2.407 -14.721 1.00 98.31 85 PRO A O 1
ATOM 666 N N . PHE A 1 86 ? 12.054 0.237 -14.981 1.00 97.81 86 PHE A N 1
ATOM 667 C CA . PHE A 1 86 ? 13.108 -0.287 -14.095 1.00 97.81 86 PHE A CA 1
ATOM 668 C C . PHE A 1 86 ? 12.983 0.135 -12.615 1.00 97.81 86 PHE A C 1
ATOM 670 O O . PHE A 1 86 ? 13.983 0.202 -11.896 1.00 97.81 86 PHE A O 1
ATOM 677 N N . SER A 1 87 ? 11.755 0.367 -12.138 1.00 97.88 87 SER A N 1
ATOM 678 C CA . SER A 1 87 ? 11.429 0.618 -10.729 1.00 97.88 87 SER A CA 1
ATOM 679 C C . SER A 1 87 ? 12.262 1.754 -10.125 1.00 97.88 87 SER A C 1
ATOM 681 O O . SER A 1 87 ? 12.122 2.899 -10.554 1.00 97.88 87 SER A O 1
ATOM 683 N N . HIS A 1 88 ? 13.133 1.461 -9.150 1.00 97.38 88 HIS A N 1
ATOM 684 C CA . HIS A 1 88 ? 13.899 2.481 -8.434 1.00 97.38 88 HIS A CA 1
ATOM 685 C C . HIS A 1 88 ? 14.963 3.191 -9.279 1.00 97.38 88 HIS A C 1
ATOM 687 O O . HIS A 1 88 ? 15.500 4.224 -8.879 1.00 97.38 88 HIS A O 1
ATOM 693 N N . LEU A 1 89 ? 15.307 2.650 -10.450 1.00 96.81 89 LEU A N 1
ATOM 694 C CA . LEU A 1 89 ? 16.201 3.348 -11.369 1.00 96.81 89 LEU A CA 1
ATOM 695 C C . LEU A 1 89 ? 15.540 4.629 -11.897 1.00 96.81 89 LEU A C 1
ATOM 697 O O . LEU A 1 89 ? 16.220 5.638 -12.085 1.00 96.81 89 LEU A O 1
ATOM 701 N N . PHE A 1 90 ? 14.220 4.620 -12.097 1.00 97.38 90 PHE A N 1
ATOM 702 C CA . PHE A 1 90 ? 13.509 5.765 -12.648 1.00 97.38 90 PHE A CA 1
ATOM 703 C C . PHE A 1 90 ? 13.477 6.957 -11.687 1.00 97.38 90 PHE A C 1
ATOM 705 O O . PHE A 1 90 ? 13.956 8.035 -12.034 1.00 97.38 90 PHE A O 1
ATOM 712 N N . ASP A 1 91 ? 12.945 6.766 -10.480 1.00 95.50 91 ASP A N 1
ATOM 713 C CA . ASP A 1 91 ? 12.776 7.832 -9.485 1.00 95.50 91 ASP A CA 1
ATOM 714 C C . ASP A 1 91 ? 14.105 8.236 -8.834 1.00 95.50 91 ASP A C 1
ATOM 716 O O . ASP A 1 91 ? 14.329 9.420 -8.614 1.00 95.50 91 ASP A O 1
ATOM 720 N N . ARG A 1 92 ? 15.029 7.297 -8.580 1.00 95.06 92 ARG A N 1
ATOM 721 C CA . ARG A 1 92 ? 16.284 7.608 -7.862 1.00 95.06 92 ARG A CA 1
ATOM 722 C C . ARG A 1 92 ? 17.466 7.975 -8.754 1.00 95.06 92 ARG A C 1
ATOM 724 O O . ARG A 1 92 ? 18.468 8.462 -8.233 1.00 95.06 92 ARG A O 1
ATOM 731 N N . LYS A 1 93 ? 17.418 7.696 -10.063 1.00 95.38 93 LYS A N 1
ATOM 732 C CA . LYS A 1 93 ? 18.539 7.974 -10.987 1.00 95.38 93 LYS A CA 1
ATOM 733 C C . LYS A 1 93 ? 18.110 8.786 -12.200 1.00 95.38 93 LYS A C 1
ATOM 735 O O . LYS A 1 93 ? 18.679 9.849 -12.434 1.00 95.38 93 LYS A O 1
ATOM 740 N N . PHE A 1 94 ? 17.124 8.311 -12.959 1.00 96.62 94 PHE A N 1
ATOM 741 C CA . PHE A 1 94 ? 16.733 8.955 -14.214 1.00 96.62 94 PHE A CA 1
ATOM 742 C C . PHE A 1 94 ? 16.100 10.331 -13.992 1.00 96.62 94 PHE A C 1
ATOM 744 O O . PHE A 1 94 ? 16.593 11.306 -14.550 1.00 96.62 94 PHE A O 1
ATOM 751 N N . ILE A 1 95 ? 15.053 10.435 -13.166 1.00 96.62 95 ILE A N 1
ATOM 752 C CA . ILE A 1 95 ? 14.362 11.708 -12.911 1.00 96.62 95 ILE A CA 1
ATOM 753 C C . ILE A 1 95 ? 15.312 12.778 -12.348 1.00 96.62 95 ILE A C 1
ATOM 755 O O . ILE A 1 95 ? 15.358 13.858 -12.943 1.00 96.62 95 ILE A O 1
ATOM 759 N N . PRO A 1 96 ? 16.131 12.500 -11.311 1.00 95.12 96 PRO A N 1
ATOM 760 C CA . PRO A 1 96 ? 17.106 13.466 -10.808 1.00 95.12 96 PRO A CA 1
ATOM 761 C C . PRO A 1 96 ? 18.101 13.920 -11.883 1.00 95.12 96 PRO A C 1
ATOM 763 O O . PRO A 1 96 ? 18.434 15.099 -11.976 1.00 95.12 96 PRO A O 1
ATOM 766 N N . LYS A 1 97 ? 18.544 13.000 -12.753 1.00 95.75 97 LYS A N 1
ATOM 767 C CA . LYS A 1 97 ? 19.481 13.318 -13.839 1.00 95.75 97 LYS A CA 1
ATOM 768 C C . LYS A 1 97 ? 18.838 14.122 -14.971 1.00 95.75 97 LYS A C 1
ATOM 770 O O . LYS A 1 97 ? 19.504 14.979 -15.542 1.00 95.75 97 LYS A O 1
ATOM 775 N N . ALA A 1 98 ? 17.587 13.828 -15.313 1.00 96.94 98 ALA A N 1
ATOM 776 C CA . ALA A 1 98 ? 16.888 14.418 -16.452 1.00 96.94 98 ALA A CA 1
ATOM 777 C C . ALA A 1 98 ? 16.212 15.754 -16.120 1.00 96.94 98 ALA A C 1
ATOM 779 O O . ALA A 1 98 ? 16.100 16.610 -16.991 1.00 96.94 98 ALA A O 1
ATOM 780 N N . ARG A 1 99 ? 15.735 15.926 -14.882 1.00 95.00 99 ARG A N 1
ATOM 781 C CA . ARG A 1 99 ? 14.944 17.095 -14.466 1.00 95.00 99 ARG A CA 1
ATOM 782 C C . ARG A 1 99 ? 15.579 17.913 -13.339 1.00 95.00 99 ARG A C 1
ATOM 784 O O . ARG A 1 99 ? 15.009 18.926 -12.955 1.00 95.00 99 ARG A O 1
ATOM 791 N N . GLY A 1 100 ? 16.739 17.494 -12.834 1.00 91.44 100 GLY A N 1
ATOM 792 C CA . GLY A 1 100 ? 17.382 18.096 -11.669 1.00 91.44 100 GLY A CA 1
ATOM 793 C C . GLY A 1 100 ? 16.866 17.521 -10.348 1.00 91.44 100 GLY A C 1
ATOM 794 O O . GLY A 1 100 ? 15.773 16.956 -10.271 1.00 91.44 100 GLY A O 1
ATOM 795 N N . ASN A 1 101 ? 17.673 17.664 -9.294 1.00 85.25 101 ASN A N 1
ATOM 796 C CA . ASN A 1 101 ? 17.363 17.130 -7.964 1.00 85.25 101 ASN A CA 1
ATOM 797 C C . ASN A 1 101 ? 16.205 17.874 -7.274 1.00 85.25 101 ASN A C 1
ATOM 799 O O . ASN A 1 101 ? 15.535 17.294 -6.423 1.00 85.25 101 ASN A O 1
ATOM 803 N N . ASP A 1 102 ? 15.938 19.118 -7.672 1.00 83.75 102 ASP A N 1
ATOM 804 C CA . ASP A 1 102 ? 14.965 20.000 -7.013 1.00 83.75 102 ASP A CA 1
ATOM 805 C C . ASP A 1 102 ? 13.505 19.611 -7.286 1.00 83.75 102 ASP A C 1
ATOM 807 O O . ASP A 1 102 ? 12.596 20.075 -6.607 1.00 83.75 102 ASP A O 1
ATOM 811 N N . VAL A 1 103 ? 13.260 18.729 -8.262 1.00 84.50 103 VAL A N 1
ATOM 812 C CA . VAL A 1 103 ? 11.905 18.258 -8.593 1.00 84.50 103 VAL A CA 1
ATOM 813 C C . VAL A 1 103 ? 11.312 17.386 -7.485 1.00 84.50 103 VAL A C 1
ATOM 815 O O . VAL A 1 103 ? 10.094 17.278 -7.400 1.00 84.50 103 VAL A O 1
ATOM 818 N N . GLY A 1 104 ? 12.146 16.747 -6.655 1.00 84.69 104 GLY A N 1
ATOM 819 C CA . GLY A 1 104 ? 11.688 16.025 -5.461 1.00 84.69 104 GLY A CA 1
ATOM 820 C C . GLY A 1 104 ? 10.781 14.811 -5.707 1.00 84.69 104 GLY A C 1
ATOM 821 O O . GLY A 1 104 ? 10.226 14.289 -4.748 1.00 84.69 104 GLY A O 1
ATOM 822 N N . TRP A 1 105 ? 10.644 14.343 -6.954 1.00 93.19 105 TRP A N 1
ATOM 823 C CA . TRP A 1 105 ? 9.725 13.263 -7.329 1.00 93.19 105 TRP A CA 1
ATOM 824 C C . TRP A 1 105 ? 9.972 11.969 -6.551 1.00 93.19 105 TRP A C 1
ATOM 826 O O . TRP A 1 105 ? 11.087 11.436 -6.534 1.00 93.19 105 TRP A O 1
ATOM 836 N N . LYS A 1 106 ? 8.889 11.400 -6.021 1.00 94.81 106 LYS A N 1
ATOM 837 C CA . LYS A 1 106 ? 8.867 10.082 -5.381 1.00 94.81 106 LYS A CA 1
ATOM 838 C C . LYS A 1 106 ? 7.843 9.177 -6.052 1.00 94.81 106 LYS A C 1
ATOM 840 O O . LYS A 1 106 ? 6.787 9.637 -6.487 1.00 94.81 106 LYS A O 1
ATOM 845 N N . HIS A 1 107 ? 8.128 7.876 -6.127 1.00 97.19 107 HIS A N 1
ATOM 846 C CA . HIS A 1 107 ? 7.162 6.936 -6.702 1.00 97.19 107 HIS A CA 1
ATOM 847 C C . HIS A 1 107 ? 5.866 6.890 -5.879 1.00 97.19 107 HIS A C 1
ATOM 849 O O . HIS A 1 107 ? 4.812 6.698 -6.469 1.00 97.19 107 HIS A O 1
ATOM 855 N N . GLU A 1 108 ? 5.902 7.162 -4.571 1.00 96.81 108 GLU A N 1
ATOM 856 C CA . GLU A 1 108 ? 4.701 7.247 -3.732 1.00 96.81 108 GLU A CA 1
ATOM 857 C C . GLU A 1 108 ? 3.756 8.386 -4.159 1.00 96.81 108 GLU A C 1
ATOM 859 O O . GLU A 1 108 ? 2.539 8.198 -4.220 1.00 96.81 108 GLU A O 1
ATOM 864 N N . GLU A 1 109 ? 4.297 9.553 -4.525 1.00 95.19 109 GLU A N 1
ATOM 865 C CA . GLU A 1 109 ? 3.515 10.672 -5.079 1.00 95.19 109 GLU A CA 1
ATOM 866 C C . GLU A 1 109 ? 2.929 10.297 -6.445 1.00 95.19 109 GLU A C 1
ATOM 868 O O . GLU A 1 109 ? 1.756 10.554 -6.728 1.00 95.19 109 GLU A O 1
ATOM 873 N N . GLY A 1 110 ? 3.717 9.596 -7.265 1.00 97.81 110 GLY A N 1
ATOM 874 C CA . GLY A 1 110 ? 3.239 9.004 -8.509 1.00 97.81 110 GLY A CA 1
ATOM 875 C C . GLY A 1 110 ? 2.116 7.990 -8.298 1.00 97.81 110 GLY A C 1
ATOM 876 O O . GLY A 1 110 ? 1.165 7.974 -9.076 1.00 97.81 110 GLY A O 1
ATOM 877 N N . SER A 1 111 ? 2.184 7.174 -7.244 1.00 98.56 111 SER A N 1
ATOM 878 C CA . SER A 1 111 ? 1.158 6.183 -6.910 1.00 98.56 111 SER A CA 1
ATOM 879 C C . SER A 1 111 ? -0.136 6.865 -6.503 1.00 98.56 111 SER A C 1
ATOM 881 O O . SER A 1 111 ? -1.203 6.467 -6.967 1.00 98.56 111 SER A O 1
ATOM 883 N N . ARG A 1 112 ? -0.050 7.943 -5.714 1.00 97.62 112 ARG A N 1
ATOM 884 C CA . ARG A 1 112 ? -1.202 8.780 -5.361 1.00 97.62 112 ARG A CA 1
ATOM 885 C C . ARG A 1 112 ? -1.877 9.357 -6.609 1.00 97.62 112 ARG A C 1
ATOM 887 O O . ARG A 1 112 ? -3.078 9.174 -6.794 1.00 97.62 112 ARG A O 1
ATOM 894 N N . ALA A 1 113 ? -1.101 9.988 -7.490 1.00 98.25 113 ALA A N 1
ATOM 895 C CA . ALA A 1 113 ? -1.621 10.593 -8.716 1.00 98.25 113 ALA A CA 1
ATOM 896 C C . ALA A 1 113 ? -2.201 9.550 -9.689 1.00 98.25 113 ALA A C 1
ATOM 898 O O . ALA A 1 113 ? -3.261 9.760 -10.282 1.00 98.25 113 ALA A O 1
ATOM 899 N N . MET A 1 114 ? -1.534 8.402 -9.838 1.00 98.75 114 MET A N 1
ATOM 900 C CA . MET A 1 114 ? -2.009 7.300 -10.677 1.00 98.75 114 MET A CA 1
ATOM 901 C C . MET A 1 114 ? -3.287 6.675 -10.113 1.00 98.75 114 MET A C 1
ATOM 903 O O . MET A 1 114 ? -4.172 6.312 -10.885 1.00 98.75 114 MET A O 1
ATOM 907 N N . PHE A 1 115 ? -3.416 6.584 -8.787 1.00 98.75 115 PHE A N 1
ATOM 908 C CA . PHE A 1 115 ? -4.637 6.126 -8.132 1.00 98.75 115 PHE A CA 1
ATOM 909 C C . PHE A 1 115 ? -5.812 7.068 -8.420 1.00 98.75 115 PHE A C 1
ATOM 911 O O . PHE A 1 115 ? -6.838 6.603 -8.914 1.00 98.75 115 PHE A O 1
ATOM 918 N N . ASP A 1 116 ? -5.652 8.382 -8.228 1.00 98.56 116 ASP A N 1
ATOM 919 C CA . ASP A 1 116 ? -6.698 9.363 -8.567 1.00 98.56 116 ASP A CA 1
ATOM 920 C C . ASP A 1 116 ? -7.077 9.286 -10.063 1.00 98.56 116 ASP A C 1
ATOM 922 O O . ASP A 1 116 ? -8.259 9.263 -10.422 1.00 98.56 116 ASP A O 1
ATOM 926 N N . HIS A 1 117 ? -6.084 9.165 -10.953 1.00 98.75 117 HIS A N 1
ATOM 927 C CA . HIS A 1 117 ? -6.317 8.990 -12.389 1.00 98.75 117 HIS A CA 1
ATOM 928 C C . HIS A 1 117 ? -7.076 7.692 -12.711 1.00 98.75 117 HIS A C 1
ATOM 930 O O . HIS A 1 117 ? -7.992 7.705 -13.537 1.00 98.75 117 HIS A O 1
ATOM 936 N N . MET A 1 118 ? -6.721 6.578 -12.068 1.00 98.75 118 MET A N 1
ATOM 937 C CA . MET A 1 118 ? -7.370 5.278 -12.239 1.00 98.75 118 MET A CA 1
ATOM 938 C C . MET A 1 118 ? -8.833 5.317 -11.794 1.00 98.75 118 MET A C 1
ATOM 940 O O . MET A 1 118 ? -9.691 4.821 -12.527 1.00 98.75 118 MET A O 1
ATOM 944 N N . ILE A 1 119 ? -9.117 5.917 -10.635 1.00 98.44 119 ILE A N 1
ATOM 945 C CA . ILE A 1 119 ? -10.474 6.052 -10.097 1.00 98.44 119 ILE A CA 1
ATOM 946 C C . ILE A 1 119 ? -11.352 6.829 -11.083 1.00 98.44 119 ILE A C 1
ATOM 948 O O . ILE A 1 119 ? -12.347 6.286 -11.568 1.00 98.44 119 ILE A O 1
ATOM 952 N N . LYS A 1 120 ? -10.901 8.022 -11.491 1.00 98.31 120 LYS A N 1
ATOM 953 C CA . LYS A 1 120 ? -11.636 8.905 -12.406 1.00 98.31 120 LYS A CA 1
ATOM 954 C C . LYS A 1 120 ? -11.839 8.299 -13.796 1.00 98.31 120 LYS A C 1
ATOM 956 O O . LYS A 1 120 ? -12.929 8.365 -14.359 1.00 98.31 120 LYS A O 1
ATOM 961 N N . THR A 1 121 ? -10.789 7.721 -14.381 1.00 98.44 121 THR A N 1
ATOM 962 C CA . THR A 1 121 ? -10.816 7.233 -15.775 1.00 98.44 121 THR A CA 1
ATOM 963 C C . THR A 1 121 ? -11.714 6.013 -15.931 1.00 98.44 121 THR A C 1
ATOM 965 O O . THR A 1 121 ? -12.428 5.892 -16.925 1.00 98.44 121 THR A O 1
ATOM 968 N N . ASN A 1 122 ? -11.712 5.124 -14.937 1.00 98.12 122 ASN A N 1
ATOM 969 C CA . ASN A 1 122 ? -12.488 3.887 -14.968 1.00 98.12 122 ASN A CA 1
ATOM 970 C C . ASN A 1 122 ? -13.848 4.023 -14.252 1.00 98.12 122 ASN A C 1
ATOM 972 O O . ASN A 1 122 ? -14.555 3.024 -14.116 1.00 98.12 122 ASN A O 1
ATOM 976 N N . LYS A 1 123 ? -14.221 5.241 -13.815 1.00 97.50 123 LYS A N 1
ATOM 977 C CA . LYS A 1 123 ? -15.474 5.560 -13.102 1.00 97.50 123 LYS A CA 1
ATOM 978 C C . LYS A 1 123 ? -15.693 4.652 -11.887 1.00 97.50 123 LYS A C 1
ATOM 980 O O . LYS A 1 123 ? -16.761 4.060 -11.715 1.00 97.50 123 LYS A O 1
ATOM 985 N N . LEU A 1 124 ? -14.642 4.472 -11.087 1.00 97.88 124 LEU A N 1
ATOM 986 C CA . LEU A 1 124 ? -14.651 3.524 -9.971 1.00 97.88 124 LEU A CA 1
ATOM 987 C C . LEU A 1 124 ? -15.355 4.070 -8.730 1.00 97.88 124 LEU A C 1
ATOM 989 O O . LEU A 1 124 ? -15.665 3.282 -7.845 1.00 97.88 124 LEU A O 1
ATOM 993 N N . GLU A 1 125 ? -15.649 5.366 -8.657 1.00 97.69 125 GLU A N 1
ATOM 994 C CA . GLU A 1 125 ? -16.279 5.999 -7.495 1.00 97.69 125 GLU A CA 1
ATOM 995 C C . GLU A 1 125 ? -17.605 5.322 -7.128 1.00 97.69 125 GLU A C 1
ATOM 997 O O . GLU A 1 125 ? -17.786 4.923 -5.978 1.00 97.69 125 GLU A O 1
ATOM 1002 N N . GLY A 1 126 ? -18.482 5.104 -8.115 1.00 97.19 126 GLY A N 1
ATOM 1003 C CA . GLY A 1 126 ? -19.755 4.408 -7.900 1.00 97.19 126 GLY A CA 1
ATOM 1004 C C . GLY A 1 126 ? -19.554 2.970 -7.420 1.00 97.19 126 GLY A C 1
ATOM 1005 O O . GLY A 1 126 ? -20.187 2.538 -6.469 1.00 97.19 126 GLY A O 1
ATOM 1006 N N . ILE A 1 127 ? -18.573 2.260 -7.982 1.00 97.44 127 ILE A N 1
ATOM 1007 C CA . ILE A 1 127 ? -18.265 0.876 -7.593 1.00 97.44 127 ILE A CA 1
ATOM 1008 C C . ILE A 1 127 ? -17.709 0.818 -6.164 1.00 97.44 127 ILE A C 1
ATOM 1010 O O . ILE A 1 127 ? -18.022 -0.100 -5.413 1.00 97.44 127 ILE A O 1
ATOM 1014 N N . PHE A 1 128 ? -16.882 1.785 -5.763 1.00 98.31 128 PHE A N 1
ATOM 1015 C CA . PHE A 1 128 ? -16.405 1.900 -4.383 1.00 98.31 128 PHE A CA 1
ATOM 1016 C C . PHE A 1 128 ? -17.591 2.078 -3.423 1.00 98.31 128 PHE A C 1
ATOM 1018 O O . PHE A 1 128 ? -17.652 1.392 -2.401 1.00 98.31 128 PHE A O 1
ATOM 1025 N N . GLN A 1 129 ? -18.548 2.942 -3.774 1.00 98.12 129 GLN A N 1
ATOM 1026 C CA . GLN A 1 129 ? -19.767 3.165 -2.992 1.00 98.12 129 GLN A CA 1
ATOM 1027 C C . GLN A 1 129 ? -20.667 1.921 -2.941 1.00 98.12 129 GLN A C 1
ATOM 1029 O O . GLN A 1 129 ? -21.135 1.574 -1.858 1.00 98.12 129 GLN A O 1
ATOM 1034 N N . ASP A 1 130 ? -20.828 1.195 -4.053 1.00 97.88 130 ASP A N 1
ATOM 1035 C CA . ASP A 1 130 ? -21.600 -0.059 -4.123 1.00 97.88 130 ASP A CA 1
ATOM 1036 C C . ASP A 1 130 ? -21.062 -1.129 -3.156 1.00 97.88 130 ASP A C 1
ATOM 1038 O O . ASP A 1 130 ? -21.820 -1.931 -2.613 1.00 97.88 130 ASP A O 1
ATOM 1042 N N . TYR A 1 131 ? -19.748 -1.127 -2.900 1.00 97.94 131 TYR A N 1
ATOM 1043 C CA . TYR A 1 131 ? -19.096 -2.008 -1.923 1.00 97.94 131 TYR A CA 1
ATOM 1044 C C . TYR A 1 131 ? -18.947 -1.386 -0.521 1.00 97.94 131 TYR A C 1
ATOM 1046 O O . TYR A 1 131 ? -18.214 -1.919 0.316 1.00 97.94 131 TYR A O 1
ATOM 1054 N N . GLY A 1 132 ? -19.649 -0.286 -0.237 1.00 97.50 132 GLY A N 1
ATOM 1055 C CA . GLY A 1 132 ? -19.776 0.292 1.103 1.00 97.50 132 GLY A CA 1
ATOM 1056 C C . GLY A 1 132 ? -18.654 1.244 1.529 1.00 97.50 132 GLY A C 1
ATOM 1057 O O . GLY A 1 132 ? -18.532 1.535 2.723 1.00 97.50 132 GLY A O 1
ATOM 1058 N N . LEU A 1 133 ? -17.826 1.733 0.599 1.00 98.38 133 LEU A N 1
ATOM 1059 C CA . LEU A 1 133 ? -16.853 2.790 0.896 1.00 98.38 133 LEU A CA 1
ATOM 1060 C C . LEU A 1 133 ? -17.532 4.167 0.897 1.00 98.38 133 LEU A C 1
ATOM 1062 O O . LEU A 1 133 ? -18.439 4.448 0.117 1.00 98.38 133 LEU A O 1
ATOM 1066 N N . VAL A 1 134 ? -17.057 5.050 1.773 1.00 98.25 134 VAL A N 1
ATOM 1067 C CA . VAL A 1 134 ? -17.568 6.411 1.968 1.00 98.25 134 VAL A CA 1
ATOM 1068 C C . VAL A 1 134 ? -16.557 7.418 1.432 1.00 98.25 134 VAL A C 1
ATOM 1070 O O . VAL A 1 134 ? -15.473 7.602 1.995 1.00 98.25 134 VAL A O 1
ATOM 1073 N N . LEU A 1 135 ? -16.928 8.086 0.343 1.00 97.31 135 LEU A N 1
ATOM 1074 C CA . LEU A 1 135 ? -16.086 9.054 -0.359 1.00 97.31 135 LEU A CA 1
ATOM 1075 C C . LEU A 1 135 ? -16.374 10.497 0.109 1.00 97.31 135 LEU A C 1
ATOM 1077 O O . LEU A 1 135 ? -17.510 10.779 0.492 1.00 97.31 135 LEU A O 1
ATOM 1081 N N . PRO A 1 136 ? -15.380 11.412 0.101 1.00 96.50 136 PRO A N 1
ATOM 1082 C CA . PRO A 1 136 ? -13.983 11.212 -0.318 1.00 96.50 136 PRO A CA 1
ATOM 1083 C C . PRO A 1 136 ? -13.094 10.559 0.755 1.00 96.50 136 PRO A C 1
ATOM 1085 O O . PRO A 1 136 ? -12.005 10.090 0.442 1.00 96.50 136 PRO A O 1
ATOM 1088 N N . LYS A 1 137 ? -13.583 10.453 1.997 1.00 97.56 137 LYS A N 1
ATOM 1089 C CA . LYS A 1 137 ? -12.801 10.057 3.180 1.00 97.56 137 LYS A CA 1
ATOM 1090 C C . LYS A 1 137 ? -12.006 8.756 3.017 1.00 97.56 137 LYS A C 1
ATOM 1092 O O . LYS A 1 137 ? -10.888 8.649 3.512 1.00 97.56 137 LYS A O 1
ATOM 1097 N N . ASP A 1 138 ? -12.568 7.750 2.352 1.00 98.56 138 ASP A N 1
ATOM 1098 C CA . ASP A 1 138 ? -11.862 6.487 2.112 1.00 98.56 138 ASP A CA 1
ATOM 1099 C C . ASP A 1 138 ? -10.793 6.571 1.020 1.00 98.56 138 ASP A C 1
ATOM 1101 O O . ASP A 1 138 ? -9.785 5.875 1.130 1.00 98.56 138 ASP A O 1
ATOM 1105 N N . LEU A 1 139 ? -10.965 7.432 0.012 1.00 98.38 139 LEU A N 1
ATOM 1106 C CA . LEU A 1 139 ? -9.908 7.699 -0.969 1.00 98.38 139 LEU A CA 1
ATOM 1107 C C . LEU A 1 139 ? -8.745 8.426 -0.301 1.00 98.38 139 LEU A C 1
ATOM 1109 O O . LEU A 1 139 ? -7.597 8.052 -0.525 1.00 98.38 139 LEU A O 1
ATOM 1113 N N . ASP A 1 140 ? -9.036 9.399 0.563 1.00 98.00 140 ASP A N 1
ATOM 1114 C CA . ASP A 1 140 ? -8.009 10.095 1.341 1.00 98.00 140 ASP A CA 1
ATOM 1115 C C . ASP A 1 140 ? -7.248 9.107 2.227 1.00 98.00 140 ASP A C 1
ATOM 1117 O O . ASP A 1 140 ? -6.025 9.045 2.160 1.00 98.00 140 ASP A O 1
ATOM 1121 N N . PHE A 1 141 ? -7.955 8.229 2.945 1.00 98.56 141 PHE A N 1
ATOM 1122 C CA . PHE A 1 141 ? -7.323 7.188 3.761 1.00 98.56 141 PHE A CA 1
ATOM 1123 C C . PHE A 1 141 ? -6.410 6.250 2.953 1.00 98.56 141 PHE A C 1
ATOM 1125 O O . PHE A 1 141 ? -5.336 5.864 3.417 1.00 98.56 141 PHE A O 1
ATOM 1132 N N . ILE A 1 142 ? -6.821 5.852 1.747 1.00 98.75 142 ILE A N 1
ATOM 1133 C CA . ILE A 1 142 ? -5.997 5.015 0.864 1.00 98.75 142 ILE A CA 1
ATOM 1134 C C . ILE A 1 142 ? -4.737 5.775 0.433 1.00 98.75 142 ILE A C 1
ATOM 1136 O O . ILE A 1 142 ? -3.633 5.246 0.544 1.00 98.75 142 ILE A O 1
ATOM 1140 N N . LYS A 1 143 ? -4.882 7.025 -0.015 1.00 98.38 143 LYS A N 1
ATOM 1141 C CA . LYS A 1 143 ? -3.765 7.870 -0.468 1.00 98.38 143 LYS A CA 1
ATOM 1142 C C . LYS A 1 143 ? -2.780 8.197 0.651 1.00 98.38 143 LYS A C 1
ATOM 1144 O O . LYS A 1 143 ? -1.569 8.212 0.420 1.00 98.38 143 LYS A O 1
ATOM 1149 N N . GLU A 1 144 ? -3.289 8.413 1.857 1.00 97.94 144 GLU A N 1
ATOM 1150 C CA . GLU A 1 144 ? -2.500 8.670 3.059 1.00 97.94 144 GLU A CA 1
ATOM 1151 C C . GLU A 1 144 ? -1.666 7.455 3.481 1.00 97.94 144 GLU A C 1
ATOM 1153 O O . GLU A 1 144 ? -0.522 7.613 3.896 1.00 97.94 144 GLU A O 1
ATOM 1158 N N . GLN A 1 145 ? -2.185 6.234 3.322 1.00 98.38 145 GLN A N 1
ATOM 1159 C CA . GLN A 1 145 ? -1.409 5.012 3.576 1.00 98.38 145 GLN A CA 1
ATOM 1160 C C . GLN A 1 145 ? -0.272 4.795 2.569 1.00 98.38 145 GLN A C 1
ATOM 1162 O O . GLN A 1 145 ? 0.717 4.150 2.906 1.00 98.38 145 GLN A O 1
ATOM 1167 N N . ILE A 1 146 ? -0.413 5.304 1.342 1.00 97.25 146 ILE A N 1
ATOM 1168 C CA . ILE A 1 146 ? 0.584 5.147 0.274 1.00 97.25 146 ILE A CA 1
ATOM 1169 C C . ILE A 1 146 ? 1.710 6.172 0.434 1.00 97.25 146 ILE A C 1
ATOM 1171 O O . ILE A 1 146 ? 2.888 5.823 0.461 1.00 97.25 146 ILE A O 1
ATOM 1175 N N . ALA A 1 147 ? 1.348 7.449 0.546 1.00 95.25 147 ALA A N 1
ATOM 1176 C CA . ALA A 1 147 ? 2.300 8.554 0.442 1.00 95.25 147 ALA A CA 1
ATOM 1177 C C . ALA A 1 147 ? 2.434 9.387 1.728 1.00 95.25 147 ALA A C 1
ATOM 1179 O O . ALA A 1 147 ? 3.225 10.326 1.765 1.00 95.25 147 ALA A O 1
ATOM 1180 N N . GLY A 1 148 ? 1.709 9.041 2.794 1.00 94.44 148 GLY A N 1
ATOM 1181 C CA . GLY A 1 148 ? 1.599 9.864 3.998 1.00 94.44 148 GLY A CA 1
ATOM 1182 C C . GLY A 1 148 ? 0.558 10.981 3.851 1.00 94.44 148 GLY A C 1
ATOM 1183 O O . GLY A 1 148 ? -0.072 11.102 2.795 1.00 94.44 148 GLY A O 1
ATOM 1184 N N . PRO A 1 149 ? 0.351 11.792 4.900 1.00 91.75 149 PRO A N 1
ATOM 1185 C CA . PRO A 1 149 ? -0.580 12.913 4.862 1.00 91.75 149 PRO A CA 1
ATOM 1186 C C . PRO A 1 149 ? -0.080 14.017 3.921 1.00 91.75 149 PRO A C 1
ATOM 1188 O O . PRO A 1 149 ? 1.122 14.190 3.722 1.00 91.75 149 PRO A O 1
ATOM 1191 N N . GLU A 1 150 ? -1.009 14.763 3.325 1.00 83.31 150 GLU A N 1
ATOM 1192 C CA . GLU A 1 150 ? -0.688 16.046 2.683 1.00 83.31 150 GLU A CA 1
ATOM 1193 C C . GLU A 1 150 ? -0.340 17.085 3.754 1.00 83.31 150 GLU A C 1
ATOM 1195 O O . GLU A 1 150 ? -0.797 16.946 4.888 1.00 83.31 150 GLU A O 1
ATOM 1200 N N . GLU A 1 151 ? 0.501 18.074 3.414 1.00 70.56 151 GLU A N 1
ATOM 1201 C CA . GLU A 1 151 ? 1.086 19.036 4.363 1.00 70.56 151 GLU A CA 1
ATOM 1202 C C . GLU A 1 151 ? 0.091 19.476 5.448 1.00 70.56 151 GLU A C 1
ATOM 1204 O O . GLU A 1 151 ? -1.013 19.954 5.171 1.00 70.56 151 GLU A O 1
ATOM 1209 N N . SER A 1 152 ? 0.475 19.244 6.707 1.00 59.97 152 SER A N 1
ATOM 1210 C CA . SER A 1 152 ? -0.405 19.438 7.855 1.00 59.97 152 SER A CA 1
ATOM 1211 C C . SER A 1 152 ? -0.291 20.868 8.378 1.00 59.97 152 SER A C 1
ATOM 1213 O O . SER A 1 152 ? 0.814 21.337 8.658 1.00 59.97 152 SER A O 1
ATOM 1215 N N . ASN A 1 153 ? -1.428 21.526 8.596 1.00 58.88 153 ASN A N 1
ATOM 1216 C CA . ASN A 1 153 ? -1.528 22.846 9.225 1.00 58.88 153 ASN A CA 1
ATOM 1217 C C . ASN A 1 153 ? -1.279 22.777 10.747 1.00 58.88 153 ASN A C 1
ATOM 1219 O O . ASN A 1 153 ? -2.185 23.064 11.526 1.00 58.88 153 ASN A O 1
ATOM 1223 N N . ASN A 1 154 ? -0.076 22.383 11.184 1.00 67.50 154 ASN A N 1
ATOM 1224 C CA . ASN A 1 154 ? 0.306 22.278 12.606 1.00 67.50 154 ASN A CA 1
ATOM 1225 C C . ASN A 1 154 ? -0.651 21.429 13.481 1.00 67.50 154 ASN A C 1
ATOM 1227 O O . ASN A 1 154 ? -0.700 21.615 14.698 1.00 67.50 154 ASN A O 1
ATOM 1231 N N . ASP A 1 155 ? -1.413 20.503 12.890 1.00 75.38 155 ASP A N 1
ATOM 1232 C CA . ASP A 1 155 ? -2.347 19.644 13.627 1.00 75.38 155 ASP A CA 1
ATOM 1233 C C . ASP A 1 155 ? -1.575 18.513 14.340 1.00 75.38 155 ASP A C 1
ATOM 1235 O O . ASP A 1 155 ? -0.755 17.843 13.700 1.00 75.38 155 ASP A O 1
ATOM 1239 N N . PRO A 1 156 ? -1.826 18.245 15.638 1.00 83.88 156 PRO A N 1
ATOM 1240 C CA . PRO A 1 156 ? -1.294 17.068 16.327 1.00 83.88 156 PRO A CA 1
ATOM 1241 C C . PRO A 1 156 ? -1.602 15.728 15.635 1.00 83.88 156 PRO A C 1
ATOM 1243 O O . PRO A 1 156 ? -0.889 14.746 15.861 1.00 83.88 156 PRO A O 1
ATOM 1246 N N . TRP A 1 157 ? -2.661 15.658 14.821 1.00 91.56 157 TRP A N 1
ATOM 1247 C CA . TRP A 1 157 ? -3.020 14.496 14.012 1.00 91.56 157 TRP A CA 1
ATOM 1248 C C . TRP A 1 157 ? -3.132 14.880 12.524 1.00 91.56 157 TRP A C 1
ATOM 1250 O O . TRP A 1 157 ? -4.148 15.423 12.098 1.00 91.56 157 TRP A O 1
ATOM 1260 N N . PRO A 1 158 ? -2.124 14.567 11.690 1.00 92.25 158 PRO A N 1
ATOM 1261 C CA . PRO A 1 158 ? -2.053 15.094 10.325 1.00 92.25 158 PRO A CA 1
ATOM 1262 C C . PRO A 1 158 ? -2.945 14.355 9.310 1.00 92.25 158 PRO A C 1
ATOM 1264 O O . PRO A 1 158 ? -2.993 14.746 8.147 1.00 92.25 158 PRO A O 1
ATOM 1267 N N . TYR A 1 159 ? -3.630 13.280 9.714 1.00 94.38 159 TYR A N 1
ATOM 1268 C CA . TYR A 1 159 ? -4.404 12.420 8.813 1.00 94.38 159 TYR A CA 1
ATOM 1269 C C . TYR A 1 159 ? -5.901 12.748 8.832 1.00 94.38 159 TYR A C 1
ATOM 1271 O O . TYR A 1 159 ? -6.514 12.888 9.891 1.00 94.38 159 TYR A O 1
ATOM 1279 N N . LYS A 1 160 ? -6.528 12.769 7.657 1.00 94.31 160 LYS A N 1
ATOM 1280 C CA . LYS A 1 160 ? -7.952 13.088 7.456 1.00 94.31 160 LYS A CA 1
ATOM 1281 C C . LYS A 1 160 ? -8.797 11.837 7.216 1.00 94.31 160 LYS A C 1
ATOM 1283 O O . LYS A 1 160 ? -9.975 11.791 7.588 1.00 94.31 160 LYS A O 1
ATOM 1288 N N . GLY A 1 161 ? -8.211 10.794 6.630 1.00 96.50 161 GLY A N 1
ATOM 1289 C CA . GLY A 1 161 ? -8.921 9.584 6.228 1.00 96.50 161 GLY A CA 1
ATOM 1290 C C . GLY A 1 161 ? -9.453 8.764 7.403 1.00 96.50 161 GLY A C 1
ATOM 1291 O O . GLY A 1 161 ? -10.544 8.182 7.337 1.00 96.50 161 GLY A O 1
ATOM 1292 N N . ARG A 1 162 ? -8.723 8.740 8.521 1.00 97.75 162 ARG A N 1
ATOM 1293 C CA . ARG A 1 162 ? -9.088 8.035 9.761 1.00 97.75 162 ARG A CA 1
ATOM 1294 C C . ARG A 1 162 ? -8.679 8.834 10.995 1.00 97.75 162 ARG A C 1
ATOM 1296 O O . ARG A 1 162 ? -7.672 9.536 10.937 1.00 97.75 162 ARG A O 1
ATOM 1303 N N . PRO A 1 163 ? -9.443 8.721 12.096 1.00 96.38 163 PRO A N 1
ATOM 1304 C CA . PRO A 1 163 ? -9.137 9.434 13.326 1.00 96.38 163 PRO A CA 1
ATOM 1305 C C . PRO A 1 163 ? -7.984 8.755 14.087 1.00 96.38 163 PRO A C 1
ATOM 1307 O O . PRO A 1 163 ? -7.604 7.619 13.778 1.00 96.38 163 PRO A O 1
ATOM 1310 N N . LYS A 1 164 ? -7.437 9.449 15.092 1.00 95.50 164 LYS A N 1
ATOM 1311 C CA . LYS A 1 164 ? -6.254 9.028 15.862 1.00 95.50 164 LYS A CA 1
ATOM 1312 C C . LYS A 1 164 ? -6.429 7.665 16.540 1.00 95.50 164 LYS A C 1
ATOM 1314 O O . LYS A 1 164 ? -5.471 6.911 16.670 1.00 95.50 164 LYS A O 1
ATOM 1319 N N . GLU A 1 165 ? -7.649 7.289 16.906 1.00 96.31 165 GLU A N 1
ATOM 1320 C CA . GLU A 1 165 ? -7.976 5.996 17.522 1.00 96.31 165 GLU A CA 1
ATOM 1321 C C . GLU A 1 165 ? -7.709 4.817 16.576 1.00 96.31 165 GLU A C 1
ATOM 1323 O O . GLU A 1 165 ? -7.572 3.681 17.028 1.00 96.31 165 GLU A O 1
ATOM 1328 N N . LYS A 1 166 ? -7.606 5.079 15.267 1.00 97.81 166 LYS A N 1
ATOM 1329 C CA . LYS A 1 166 ? -7.255 4.105 14.226 1.00 97.81 166 LYS A CA 1
ATOM 1330 C C . LYS A 1 166 ? -5.849 4.330 13.655 1.00 97.81 166 LYS A C 1
ATOM 1332 O O . LYS A 1 166 ? -5.554 3.864 12.556 1.00 97.81 166 LYS A O 1
ATOM 1337 N N . SER A 1 167 ? -4.958 4.996 14.398 1.00 97.25 167 SER A N 1
ATOM 1338 C CA . SER A 1 167 ? -3.593 5.315 13.950 1.00 97.25 167 SER A CA 1
ATOM 1339 C C . SER A 1 167 ? -2.778 4.099 13.507 1.00 97.25 167 SER A C 1
ATOM 1341 O O . SER A 1 167 ? -2.044 4.180 12.526 1.00 97.25 167 SER A O 1
ATOM 1343 N N . PHE A 1 168 ? -2.962 2.955 14.168 1.00 98.25 168 PHE A N 1
ATOM 1344 C CA . PHE A 1 168 ? -2.275 1.699 13.855 1.00 98.25 168 PHE A CA 1
ATOM 1345 C C . PHE A 1 168 ? -2.520 1.202 12.419 1.00 98.25 168 PHE A C 1
ATOM 1347 O O . PHE A 1 168 ? -1.717 0.433 11.900 1.00 98.25 168 PHE A O 1
ATOM 1354 N N . LEU A 1 169 ? -3.597 1.637 11.751 1.00 98.56 169 LEU A N 1
ATOM 1355 C CA . LEU A 1 169 ? -3.865 1.250 10.365 1.00 98.56 169 LEU A CA 1
ATOM 1356 C C . LEU A 1 169 ? -2.825 1.813 9.385 1.00 98.56 169 LEU A C 1
ATOM 1358 O O . LEU A 1 169 ? -2.488 1.147 8.408 1.00 98.56 169 LEU A O 1
ATOM 1362 N N . TYR A 1 170 ? -2.272 2.997 9.664 1.00 98.25 170 TYR A N 1
ATOM 1363 C CA . TYR A 1 170 ? -1.238 3.620 8.827 1.00 98.25 170 TYR A CA 1
ATOM 1364 C C . TYR A 1 170 ? 0.132 2.938 8.948 1.00 98.25 170 TYR A C 1
ATOM 1366 O O . TYR A 1 170 ? 1.033 3.225 8.168 1.00 98.25 170 TYR A O 1
ATOM 1374 N N . GLU A 1 171 ? 0.296 2.007 9.889 1.00 98.12 171 GLU A N 1
ATOM 1375 C CA . GLU A 1 171 ? 1.531 1.237 10.063 1.00 98.12 171 GLU A CA 1
ATOM 1376 C C . GLU A 1 171 ? 1.573 -0.037 9.199 1.00 98.12 171 GLU A C 1
ATOM 1378 O O . GLU A 1 171 ? 2.567 -0.756 9.223 1.00 98.12 171 GLU A O 1
ATOM 1383 N N . ILE A 1 172 ? 0.506 -0.347 8.449 1.00 98.44 172 ILE A N 1
ATOM 1384 C CA . ILE A 1 172 ? 0.375 -1.626 7.732 1.00 98.44 172 ILE A CA 1
ATOM 1385 C C . ILE A 1 172 ? 1.079 -1.604 6.366 1.00 98.44 172 ILE A C 1
ATOM 1387 O O . ILE A 1 172 ? 1.808 -2.544 6.050 1.00 98.44 172 ILE A O 1
ATOM 1391 N N . ILE A 1 173 ? 0.843 -0.566 5.554 1.00 98.25 173 ILE A N 1
ATOM 1392 C CA . ILE A 1 173 ? 1.295 -0.510 4.150 1.00 98.25 173 ILE A CA 1
ATOM 1393 C C . ILE A 1 173 ? 2.680 0.113 4.005 1.00 98.25 173 ILE A C 1
ATOM 1395 O O . ILE A 1 173 ? 3.565 -0.513 3.435 1.00 98.25 173 ILE A O 1
ATOM 1399 N N . ALA A 1 174 ? 2.863 1.328 4.521 1.00 94.94 174 ALA A N 1
ATOM 1400 C CA . ALA A 1 174 ? 4.121 2.061 4.447 1.00 94.94 174 ALA A CA 1
ATOM 1401 C C . ALA A 1 174 ? 4.411 2.688 5.811 1.00 94.94 174 ALA A C 1
ATOM 1403 O O . ALA A 1 174 ? 4.008 3.816 6.111 1.00 94.94 174 ALA A O 1
ATOM 1404 N N . ASN A 1 175 ? 5.106 1.945 6.667 1.00 94.88 175 ASN A N 1
ATOM 1405 C CA . ASN A 1 175 ? 5.304 2.335 8.052 1.00 94.88 175 ASN A CA 1
ATOM 1406 C C . ASN A 1 175 ? 6.429 3.368 8.169 1.00 94.88 175 ASN A C 1
ATOM 1408 O O . ASN A 1 175 ? 7.606 3.031 8.295 1.00 94.88 175 ASN A O 1
ATOM 1412 N N . LYS A 1 176 ? 6.070 4.653 8.171 1.00 89.38 176 LYS A N 1
ATOM 1413 C CA . LYS A 1 176 ? 7.048 5.749 8.268 1.00 89.38 176 LYS A CA 1
ATOM 1414 C C . LYS A 1 176 ? 7.717 5.865 9.651 1.00 89.38 176 LYS A C 1
ATOM 1416 O O . LYS A 1 176 ? 8.720 6.560 9.761 1.00 89.38 176 LYS A O 1
ATOM 1421 N N . ARG A 1 177 ? 7.208 5.187 10.694 1.00 91.81 177 ARG A N 1
ATOM 1422 C CA . ARG A 1 177 ? 7.770 5.224 12.061 1.00 91.81 177 ARG A CA 1
ATOM 1423 C C . ARG A 1 177 ? 9.038 4.384 12.190 1.00 91.81 177 ARG A C 1
ATOM 1425 O O . ARG A 1 177 ? 10.003 4.831 12.798 1.00 91.81 177 ARG A O 1
ATOM 1432 N N . ASN A 1 178 ? 9.019 3.154 11.682 1.00 91.62 178 ASN A N 1
ATOM 1433 C CA . ASN A 1 178 ? 10.128 2.206 11.859 1.00 91.62 178 ASN A CA 1
ATOM 1434 C C . ASN A 1 178 ? 10.415 1.331 10.629 1.00 91.62 178 ASN A C 1
ATOM 1436 O O . ASN A 1 178 ? 11.319 0.502 10.672 1.00 91.62 178 ASN A O 1
ATOM 1440 N N . GLY A 1 179 ? 9.659 1.499 9.543 1.00 92.62 179 GLY A N 1
ATOM 1441 C CA . GLY A 1 179 ? 9.834 0.743 8.311 1.00 92.62 179 GLY A CA 1
ATOM 1442 C C . GLY A 1 179 ? 9.332 -0.697 8.361 1.00 92.62 179 GLY A C 1
ATOM 1443 O O . GLY A 1 179 ? 9.554 -1.406 7.392 1.00 92.62 179 GLY A O 1
ATOM 1444 N N . ILE A 1 180 ? 8.677 -1.165 9.426 1.00 93.69 180 ILE A N 1
ATOM 1445 C CA . ILE A 1 180 ? 8.129 -2.527 9.477 1.00 93.69 180 ILE A CA 1
ATOM 1446 C C . ILE A 1 180 ? 6.715 -2.517 8.899 1.00 93.69 180 ILE A C 1
ATOM 1448 O O . ILE A 1 180 ? 5.773 -2.086 9.563 1.00 93.69 180 ILE A O 1
ATOM 1452 N N . ASP A 1 181 ? 6.578 -3.009 7.673 1.00 96.81 181 ASP A N 1
ATOM 1453 C CA . ASP A 1 181 ? 5.334 -3.018 6.905 1.00 96.81 181 ASP A CA 1
ATOM 1454 C C . ASP A 1 181 ? 5.241 -4.244 5.983 1.00 96.81 181 ASP A C 1
ATOM 1456 O O . ASP A 1 181 ? 6.210 -4.980 5.774 1.00 96.81 181 ASP A O 1
ATOM 1460 N N . VAL A 1 182 ? 4.038 -4.490 5.460 1.00 98.00 182 VAL A N 1
ATOM 1461 C CA . VAL A 1 182 ? 3.744 -5.679 4.644 1.00 98.00 182 VAL A CA 1
ATOM 1462 C C . VAL A 1 182 ? 4.360 -5.634 3.243 1.00 98.00 182 VAL A C 1
ATOM 1464 O O . VAL A 1 182 ? 4.506 -6.689 2.629 1.00 98.00 182 VAL A O 1
ATOM 1467 N N . ASP A 1 183 ? 4.747 -4.448 2.763 1.00 98.12 183 ASP A N 1
ATOM 1468 C CA . ASP A 1 183 ? 5.530 -4.269 1.536 1.00 98.12 183 ASP A CA 1
ATOM 1469 C C . ASP A 1 183 ? 6.850 -5.056 1.628 1.00 98.12 183 ASP A C 1
ATOM 1471 O O . ASP A 1 183 ? 7.106 -5.977 0.843 1.00 98.12 183 ASP A O 1
ATOM 1475 N N . LYS A 1 184 ? 7.615 -4.826 2.704 1.00 96.44 184 LYS A N 1
ATOM 1476 C CA . LYS A 1 184 ? 8.879 -5.539 2.961 1.00 96.44 184 LYS A CA 1
ATOM 1477 C C . LYS A 1 184 ? 8.708 -7.029 3.123 1.00 96.44 184 LYS A C 1
ATOM 1479 O O . LYS A 1 184 ? 9.558 -7.801 2.687 1.00 96.44 184 LYS A O 1
ATOM 1484 N N . TRP A 1 185 ? 7.618 -7.448 3.754 1.00 96.44 185 TRP A N 1
ATOM 1485 C CA . TRP A 1 185 ? 7.360 -8.869 3.953 1.00 96.44 185 TRP A CA 1
ATOM 1486 C C . TRP A 1 185 ? 7.184 -9.590 2.621 1.00 96.44 185 TRP A C 1
ATOM 1488 O O . TRP A 1 185 ? 7.726 -10.684 2.458 1.00 96.44 185 TRP A O 1
ATOM 1498 N N . ASP A 1 186 ? 6.469 -8.980 1.671 1.00 98.38 186 ASP A N 1
ATOM 1499 C CA . ASP A 1 186 ? 6.310 -9.561 0.342 1.00 98.38 186 ASP A CA 1
ATOM 1500 C C . ASP A 1 186 ? 7.635 -9.561 -0.419 1.00 98.38 186 ASP A C 1
ATOM 1502 O O . ASP A 1 186 ? 8.077 -10.632 -0.848 1.00 98.38 186 ASP A O 1
ATOM 1506 N N . TYR A 1 187 ? 8.292 -8.402 -0.564 1.00 96.31 187 TYR A N 1
ATOM 1507 C CA . TYR A 1 187 ? 9.471 -8.342 -1.426 1.00 96.31 187 TYR A CA 1
ATOM 1508 C C . TYR A 1 187 ? 10.647 -9.138 -0.849 1.00 96.31 187 TYR A C 1
ATOM 1510 O O . TYR A 1 187 ? 11.366 -9.757 -1.622 1.00 96.31 187 TYR A O 1
ATOM 1518 N N . PHE A 1 188 ? 10.823 -9.251 0.476 1.00 95.44 188 PHE A N 1
ATOM 1519 C CA . PHE A 1 188 ? 11.878 -10.114 1.026 1.00 95.44 188 PHE A CA 1
ATOM 1520 C C . PHE A 1 188 ? 11.692 -11.573 0.626 1.00 95.44 188 PHE A C 1
ATOM 1522 O O . PHE A 1 188 ? 12.651 -12.229 0.224 1.00 95.44 188 PHE A O 1
ATOM 1529 N N . VAL A 1 189 ? 10.469 -12.092 0.705 1.00 96.38 189 VAL A N 1
ATOM 1530 C CA . VAL A 1 189 ? 10.179 -13.484 0.343 1.00 96.38 189 VAL A CA 1
ATOM 1531 C C . VAL A 1 189 ? 10.270 -13.668 -1.167 1.00 96.38 189 VAL A C 1
ATOM 1533 O O . VAL A 1 189 ? 10.882 -14.626 -1.641 1.00 96.38 189 VAL A O 1
ATOM 1536 N N . ARG A 1 190 ? 9.685 -12.740 -1.926 1.00 97.75 190 ARG A N 1
ATOM 1537 C CA . ARG A 1 190 ? 9.607 -12.808 -3.383 1.00 97.75 190 ARG A CA 1
ATOM 1538 C C . ARG A 1 190 ? 10.964 -12.624 -4.039 1.00 97.75 190 ARG A C 1
ATOM 1540 O O . ARG A 1 190 ? 11.323 -13.440 -4.883 1.00 97.75 190 ARG A O 1
ATOM 1547 N N . ASP A 1 191 ? 11.713 -11.597 -3.663 1.00 97.81 191 ASP A N 1
ATOM 1548 C CA . ASP A 1 191 ? 13.026 -11.322 -4.240 1.00 97.81 191 ASP A CA 1
ATOM 1549 C C . ASP A 1 191 ? 13.982 -12.465 -3.914 1.00 97.81 191 ASP A C 1
ATOM 1551 O O . ASP A 1 191 ? 14.638 -12.972 -4.814 1.00 97.81 191 ASP A O 1
ATOM 1555 N N . SER A 1 192 ? 13.986 -12.958 -2.672 1.00 96.88 192 SER A N 1
ATOM 1556 C CA . SER A 1 192 ? 14.799 -14.117 -2.280 1.00 96.88 192 SER A CA 1
ATOM 1557 C C . SER A 1 192 ? 14.481 -15.356 -3.120 1.00 96.88 192 SER A C 1
ATOM 1559 O O . SER A 1 192 ? 15.393 -16.003 -3.635 1.00 96.88 192 SER A O 1
ATOM 1561 N N . HIS A 1 193 ? 13.193 -15.642 -3.343 1.00 97.12 193 HIS A N 1
ATOM 1562 C CA . HIS A 1 193 ? 12.763 -16.745 -4.203 1.00 97.12 193 HIS A CA 1
ATOM 1563 C C . HIS A 1 193 ? 13.290 -16.605 -5.640 1.00 97.12 193 HIS A C 1
ATOM 1565 O O . HIS A 1 193 ? 13.860 -17.550 -6.178 1.00 97.12 193 HIS A O 1
ATOM 1571 N N . HIS A 1 194 ? 13.144 -15.426 -6.249 1.00 97.50 194 HIS A N 1
ATOM 1572 C CA . HIS A 1 194 ? 13.555 -15.183 -7.637 1.00 97.50 194 HIS A CA 1
ATOM 1573 C C . HIS A 1 194 ? 15.075 -15.042 -7.806 1.00 97.50 194 HIS A C 1
ATOM 1575 O O . HIS A 1 194 ? 15.608 -15.334 -8.873 1.00 97.50 194 HIS A O 1
ATOM 1581 N N . LEU A 1 195 ? 15.788 -14.606 -6.767 1.00 96.94 195 LEU A N 1
ATOM 1582 C CA . LEU A 1 195 ? 17.247 -14.486 -6.765 1.00 96.94 195 LEU A CA 1
ATOM 1583 C C . LEU A 1 195 ? 17.953 -15.804 -6.416 1.00 96.94 195 LEU A C 1
ATOM 1585 O O . LEU A 1 195 ? 19.164 -15.898 -6.599 1.00 96.94 195 LEU A O 1
ATOM 1589 N N . GLY A 1 196 ? 17.229 -16.811 -5.913 1.00 95.69 196 GLY A N 1
ATOM 1590 C CA . GLY A 1 196 ? 17.828 -18.049 -5.408 1.00 95.69 196 GLY A CA 1
ATOM 1591 C C . GLY A 1 196 ? 18.601 -17.847 -4.100 1.00 95.69 196 GLY A C 1
ATOM 1592 O O . GLY A 1 196 ? 19.558 -18.569 -3.828 1.00 95.69 196 GLY A O 1
ATOM 1593 N N . ILE A 1 197 ? 18.209 -16.851 -3.303 1.00 94.88 197 ILE A N 1
ATOM 1594 C CA . ILE A 1 197 ? 18.815 -16.526 -2.007 1.00 94.88 197 ILE A CA 1
ATOM 1595 C C . ILE A 1 197 ? 17.891 -17.038 -0.903 1.00 94.88 197 ILE A C 1
ATOM 1597 O O . ILE A 1 197 ? 16.669 -16.944 -0.997 1.00 94.88 197 ILE A O 1
ATOM 1601 N N . GLN A 1 198 ? 18.460 -17.591 0.164 1.00 92.94 198 GLN A N 1
ATOM 1602 C CA . GLN A 1 198 ? 17.671 -18.038 1.305 1.00 92.94 198 GLN A CA 1
ATOM 1603 C C . GLN A 1 198 ? 17.147 -16.838 2.111 1.00 92.94 198 GLN A C 1
ATOM 1605 O O . GLN A 1 198 ? 17.926 -15.997 2.556 1.00 92.94 198 GLN A O 1
ATOM 1610 N N . ASN A 1 199 ? 15.833 -16.793 2.347 1.00 89.38 199 ASN A N 1
ATOM 1611 C CA . ASN A 1 199 ? 15.207 -15.831 3.252 1.00 89.38 199 ASN A CA 1
ATOM 1612 C C . ASN A 1 199 ? 14.994 -16.454 4.637 1.00 89.38 199 ASN A C 1
ATOM 1614 O O . ASN A 1 199 ? 14.301 -17.463 4.759 1.00 89.38 199 ASN A O 1
ATOM 1618 N N . ASN A 1 200 ? 15.527 -15.819 5.680 1.00 85.81 200 ASN A N 1
ATOM 1619 C CA . ASN A 1 200 ? 15.340 -16.252 7.069 1.00 85.81 200 ASN A CA 1
ATOM 1620 C C . ASN A 1 200 ? 14.232 -15.472 7.803 1.00 85.81 200 ASN A C 1
ATOM 1622 O O . ASN A 1 200 ? 13.943 -15.758 8.966 1.00 85.81 200 ASN A O 1
ATOM 1626 N N . PHE A 1 201 ? 13.602 -14.492 7.148 1.00 87.06 201 PHE A N 1
ATOM 1627 C CA . PHE A 1 201 ? 12.518 -13.704 7.724 1.00 87.06 201 PHE A CA 1
ATOM 1628 C C . PHE A 1 201 ? 11.174 -14.451 7.667 1.00 87.06 201 PHE A C 1
ATOM 1630 O O . PHE A 1 201 ? 10.623 -14.687 6.591 1.00 87.06 201 PHE A O 1
ATOM 1637 N N . ASP A 1 202 ? 10.612 -14.775 8.838 1.00 87.38 202 ASP A N 1
ATOM 1638 C CA . ASP A 1 202 ? 9.280 -15.382 8.988 1.00 87.38 202 ASP A CA 1
ATOM 1639 C C . ASP A 1 202 ? 8.234 -14.323 9.383 1.00 87.38 202 ASP A C 1
ATOM 1641 O O . ASP A 1 202 ? 7.923 -14.111 10.565 1.00 87.38 202 ASP A O 1
ATOM 1645 N N . PHE A 1 203 ? 7.637 -13.680 8.375 1.00 90.06 203 PHE A N 1
ATOM 1646 C CA . PHE A 1 203 ? 6.522 -12.747 8.575 1.00 90.06 203 PHE A CA 1
ATOM 1647 C C . PHE A 1 203 ? 5.295 -13.422 9.213 1.00 90.06 203 PHE A C 1
ATOM 1649 O O . PHE A 1 203 ? 4.518 -12.767 9.906 1.00 90.06 203 PHE A O 1
ATOM 1656 N N . GLY A 1 204 ? 5.110 -14.735 9.032 1.00 90.88 204 GLY A N 1
ATOM 1657 C CA . GLY A 1 204 ? 4.011 -15.491 9.631 1.00 90.88 204 GLY A CA 1
ATOM 1658 C C . GLY A 1 204 ? 4.133 -15.572 11.152 1.00 90.88 204 GLY A C 1
ATOM 1659 O O . GLY A 1 204 ? 3.130 -15.554 11.874 1.00 90.88 204 GLY A O 1
ATOM 1660 N N . ARG A 1 205 ? 5.358 -15.616 11.685 1.00 89.94 205 ARG A N 1
ATOM 1661 C CA . ARG A 1 205 ? 5.608 -15.463 13.125 1.00 89.94 205 ARG A CA 1
ATOM 1662 C C . ARG A 1 205 ? 5.321 -14.042 13.596 1.00 89.94 205 ARG A C 1
ATOM 1664 O O . ARG A 1 205 ? 4.656 -13.899 14.621 1.00 89.94 205 ARG A O 1
ATOM 1671 N N . PHE A 1 206 ? 5.754 -13.019 12.858 1.00 90.06 206 PHE A N 1
ATOM 1672 C CA . PHE A 1 206 ? 5.441 -11.623 13.189 1.00 90.06 206 PHE A CA 1
ATOM 1673 C C . PHE A 1 206 ? 3.924 -11.409 13.272 1.00 90.06 206 PHE A C 1
ATOM 1675 O O . PHE A 1 206 ? 3.407 -10.976 14.302 1.00 90.06 206 PHE A O 1
ATOM 1682 N N . LEU A 1 207 ? 3.194 -11.821 12.232 1.00 91.31 207 LEU A N 1
ATOM 1683 C CA . LEU A 1 207 ? 1.743 -11.688 12.130 1.00 91.31 207 LEU A CA 1
ATOM 1684 C C . LEU A 1 207 ? 1.012 -12.369 13.289 1.00 91.31 207 LEU A C 1
ATOM 1686 O O . LEU A 1 207 ? 0.050 -11.814 13.815 1.00 91.31 207 LEU A O 1
ATOM 1690 N N . ARG A 1 208 ? 1.461 -13.553 13.725 1.00 91.81 208 ARG A N 1
ATOM 1691 C CA . ARG A 1 208 ? 0.865 -14.282 14.863 1.00 91.81 208 ARG A CA 1
ATOM 1692 C C . ARG A 1 208 ? 0.978 -13.539 16.194 1.00 91.81 208 ARG A C 1
ATOM 1694 O O . ARG A 1 208 ? 0.109 -13.705 17.044 1.00 91.81 208 ARG A O 1
ATOM 1701 N N . PHE A 1 209 ? 2.026 -12.740 16.376 1.00 93.94 209 PHE A N 1
ATOM 1702 C CA . PHE A 1 209 ? 2.302 -12.032 17.629 1.00 93.94 209 PHE A CA 1
ATOM 1703 C C . PHE A 1 209 ? 2.041 -10.523 17.564 1.00 93.94 209 PHE A C 1
ATOM 1705 O O . PHE A 1 209 ? 2.298 -9.835 18.553 1.00 93.94 209 PHE A O 1
ATOM 1712 N N . ALA A 1 210 ? 1.523 -10.019 16.443 1.00 95.81 210 ALA A N 1
ATOM 1713 C CA . ALA A 1 210 ? 1.100 -8.634 16.308 1.00 95.81 210 ALA A CA 1
ATOM 1714 C C . ALA A 1 210 ? -0.170 -8.359 17.133 1.00 95.81 210 ALA A C 1
ATOM 1716 O O . ALA A 1 210 ? -1.147 -9.118 17.074 1.00 95.81 210 ALA A O 1
ATOM 1717 N N . ARG A 1 211 ? -0.137 -7.264 17.893 1.00 97.38 211 ARG A N 1
ATOM 1718 C CA . ARG A 1 211 ? -1.252 -6.672 18.646 1.00 97.38 211 ARG A CA 1
ATOM 1719 C C . ARG A 1 211 ? -1.196 -5.153 18.521 1.00 97.38 211 ARG A C 1
ATOM 1721 O O . ARG A 1 211 ? -0.161 -4.603 18.162 1.00 97.38 211 ARG A O 1
ATOM 1728 N N . VAL A 1 212 ? -2.289 -4.478 18.839 1.00 98.12 212 VAL A N 1
ATOM 1729 C CA . VAL A 1 212 ? -2.329 -3.021 18.977 1.00 98.12 212 VAL A CA 1
ATOM 1730 C C . VAL A 1 212 ? -2.275 -2.660 20.455 1.00 98.12 212 VAL A C 1
ATOM 1732 O O . VAL A 1 212 ? -3.095 -3.146 21.236 1.00 98.12 212 VAL A O 1
ATOM 1735 N N . CYS A 1 213 ? -1.329 -1.802 20.824 1.00 97.38 213 CYS A N 1
ATOM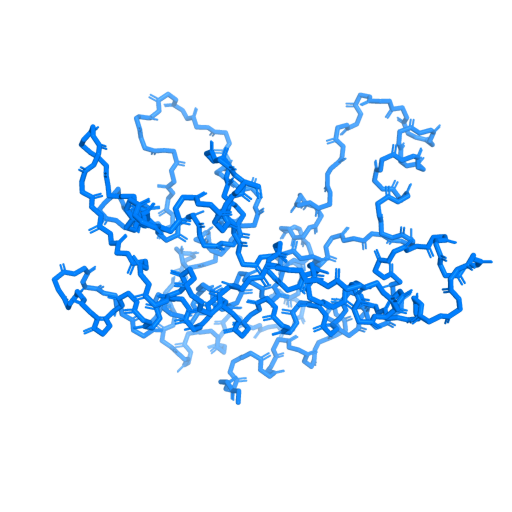 1736 C CA . CYS A 1 213 ? -1.177 -1.283 22.181 1.00 97.38 213 CYS A CA 1
ATOM 1737 C C . CYS A 1 213 ? -1.183 0.246 22.165 1.00 97.38 213 CYS A C 1
ATOM 1739 O O . CYS A 1 213 ? -0.826 0.870 21.164 1.00 97.38 213 CYS A O 1
ATOM 1741 N N . GLU A 1 214 ? -1.563 0.850 23.286 1.00 96.75 214 GLU A N 1
ATOM 1742 C CA . GLU A 1 214 ? -1.409 2.286 23.482 1.00 96.75 214 GLU A CA 1
ATOM 1743 C C . GLU A 1 214 ? 0.036 2.614 23.879 1.00 96.75 214 GLU A C 1
ATOM 1745 O O . GLU A 1 214 ? 0.578 2.064 24.837 1.00 96.75 214 GLU A O 1
ATOM 1750 N N . VAL A 1 215 ? 0.668 3.501 23.116 1.00 94.62 215 VAL A N 1
ATOM 1751 C CA . VAL A 1 215 ? 2.044 3.962 23.308 1.00 94.62 215 VAL A CA 1
ATOM 1752 C C . VAL A 1 215 ? 2.036 5.482 23.195 1.00 94.62 215 VAL A C 1
ATOM 1754 O O . VAL A 1 215 ? 1.681 6.029 22.149 1.00 94.62 215 VAL A O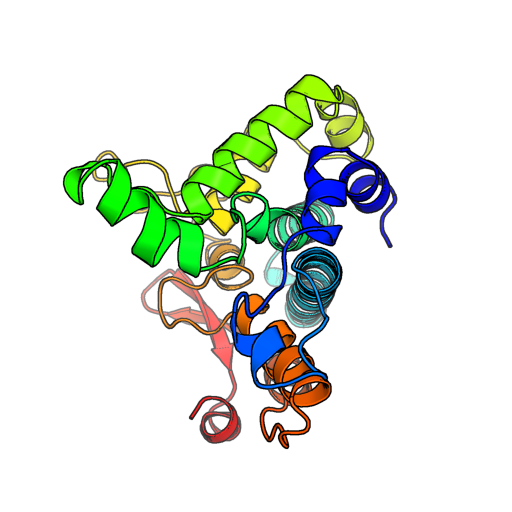 1
ATOM 1757 N N . ALA A 1 216 ? 2.393 6.167 24.286 1.00 90.56 216 ALA A N 1
ATOM 1758 C CA . ALA A 1 216 ? 2.410 7.632 24.367 1.00 90.56 216 ALA A CA 1
ATOM 1759 C C . ALA A 1 216 ? 1.108 8.297 23.848 1.00 90.56 216 ALA A C 1
ATOM 1761 O O . ALA A 1 216 ? 1.146 9.274 23.103 1.00 90.56 216 ALA A O 1
ATOM 1762 N N . GLY A 1 217 ? -0.056 7.733 24.199 1.00 88.88 217 GLY A N 1
ATOM 1763 C CA . GLY A 1 217 ? -1.367 8.264 23.801 1.00 88.88 217 GLY A CA 1
ATOM 1764 C C . GLY A 1 217 ? -1.742 8.036 22.329 1.00 88.88 217 GLY A C 1
ATOM 1765 O O . GLY A 1 217 ? -2.585 8.758 21.792 1.00 88.88 217 GLY A O 1
ATOM 1766 N N . THR A 1 218 ? -1.097 7.084 21.646 1.00 93.31 218 THR A N 1
ATOM 1767 C CA . THR A 1 218 ? -1.436 6.639 20.280 1.00 93.31 218 THR A CA 1
ATOM 1768 C C . THR A 1 218 ? -1.526 5.120 20.219 1.00 93.31 218 THR A C 1
ATOM 1770 O O . THR A 1 218 ? -0.753 4.429 20.878 1.00 93.31 218 THR A O 1
ATOM 1773 N N . LYS A 1 219 ? -2.444 4.575 19.415 1.00 96.88 219 LYS A N 1
ATOM 1774 C CA . LYS A 1 219 ? -2.525 3.126 19.194 1.00 96.88 219 LYS A CA 1
ATOM 1775 C C . LYS A 1 219 ? -1.523 2.713 18.114 1.00 96.88 219 LYS A C 1
ATOM 1777 O O . LYS A 1 219 ? -1.601 3.195 16.985 1.00 96.88 219 LYS A O 1
ATOM 1782 N N . GLN A 1 220 ? -0.595 1.824 18.443 1.00 97.56 220 GLN A N 1
ATOM 1783 C CA . GLN A 1 220 ? 0.485 1.385 17.552 1.00 97.56 220 GLN A CA 1
ATOM 1784 C C . GLN A 1 220 ? 0.480 -0.135 17.409 1.00 97.56 220 GLN A C 1
ATOM 1786 O O . GLN A 1 220 ? 0.075 -0.844 18.334 1.00 97.56 220 GLN A O 1
ATOM 1791 N N . ILE A 1 221 ? 0.954 -0.645 16.270 1.00 97.12 221 ILE A N 1
ATOM 1792 C CA . ILE A 1 221 ? 1.221 -2.073 16.112 1.00 97.12 221 ILE A CA 1
ATOM 1793 C C . ILE A 1 221 ? 2.473 -2.404 16.927 1.00 97.12 221 ILE A C 1
ATOM 1795 O O . ILE A 1 221 ? 3.564 -1.858 16.728 1.00 97.12 221 ILE A O 1
ATOM 1799 N N . CYS A 1 222 ? 2.295 -3.330 17.857 1.00 94.94 222 CYS A N 1
ATOM 1800 C CA . CYS A 1 222 ? 3.325 -3.878 18.715 1.00 94.94 222 CYS A CA 1
ATOM 1801 C C . CYS A 1 222 ? 3.461 -5.375 18.453 1.00 94.94 222 CYS A C 1
ATOM 1803 O O . CYS A 1 222 ? 2.498 -6.074 18.131 1.00 94.94 222 CYS A O 1
ATOM 1805 N N . THR A 1 223 ? 4.672 -5.884 18.635 1.00 91.88 223 THR A N 1
ATOM 1806 C CA . THR A 1 223 ? 4.928 -7.321 18.642 1.00 91.88 223 THR A CA 1
ATOM 1807 C C . THR A 1 223 ? 5.453 -7.751 19.992 1.00 91.88 223 THR A C 1
ATOM 1809 O O . THR A 1 223 ? 5.946 -6.952 20.787 1.00 91.88 223 THR A O 1
ATOM 1812 N N . ARG A 1 224 ? 5.294 -9.040 20.276 1.00 90.38 224 ARG A N 1
ATOM 1813 C CA . ARG A 1 224 ? 5.759 -9.624 21.526 1.00 90.38 224 ARG A CA 1
ATOM 1814 C C . ARG A 1 224 ? 7.289 -9.573 21.605 1.00 90.38 224 ARG A C 1
ATOM 1816 O O . ARG A 1 224 ? 7.964 -9.960 20.657 1.00 90.38 224 ARG A O 1
ATOM 1823 N N . ASP A 1 225 ? 7.808 -9.180 22.761 1.00 87.38 225 ASP A N 1
ATOM 1824 C CA . ASP A 1 225 ? 9.233 -9.123 23.123 1.00 87.38 225 ASP A CA 1
ATOM 1825 C C . ASP A 1 225 ? 10.084 -10.292 22.588 1.00 87.38 225 ASP A C 1
ATOM 1827 O O . ASP A 1 225 ? 11.120 -10.091 21.954 1.00 87.38 225 ASP A O 1
ATOM 1831 N N . LYS A 1 226 ? 9.603 -11.529 22.731 1.00 86.81 226 LYS A N 1
ATOM 1832 C CA . LYS A 1 226 ? 10.280 -12.750 22.265 1.00 86.81 226 LYS A CA 1
ATOM 1833 C C . LYS A 1 226 ? 10.395 -12.889 20.742 1.00 86.81 226 LYS A C 1
ATOM 1835 O O . LYS A 1 226 ? 10.879 -13.910 20.267 1.00 86.81 226 LYS A O 1
ATOM 1840 N N . VAL A 1 227 ? 9.865 -11.945 19.969 1.00 81.69 227 VAL A N 1
ATOM 1841 C CA . VAL A 1 227 ? 9.875 -11.919 18.495 1.00 81.69 227 VAL A CA 1
ATOM 1842 C C . VAL A 1 227 ? 10.848 -10.853 17.980 1.00 81.69 227 VAL A C 1
ATOM 1844 O O . VAL A 1 227 ? 11.065 -10.767 16.779 1.00 81.69 227 VAL A O 1
ATOM 1847 N N . MET A 1 228 ? 11.511 -10.102 18.871 1.00 73.25 228 MET A N 1
ATOM 1848 C CA . MET A 1 228 ? 12.468 -9.045 18.512 1.00 73.25 228 MET A CA 1
ATOM 1849 C C . MET A 1 228 ? 13.563 -9.497 17.538 1.00 73.25 228 MET A C 1
ATOM 1851 O O . MET A 1 228 ? 14.002 -8.710 16.709 1.00 73.25 228 MET A O 1
ATOM 1855 N N . TYR A 1 229 ? 13.993 -10.758 17.599 1.00 72.12 229 TYR A N 1
ATOM 1856 C CA . TYR A 1 229 ? 15.020 -11.290 16.699 1.00 72.12 229 TYR A CA 1
ATOM 1857 C C . TYR A 1 229 ? 14.537 -11.497 15.253 1.00 72.12 229 TYR A C 1
ATOM 1859 O O . TYR A 1 229 ? 15.364 -11.635 14.367 1.00 72.12 229 TYR A O 1
ATOM 1867 N N . VAL A 1 230 ? 13.221 -11.536 15.006 1.00 67.94 230 VAL A N 1
ATOM 1868 C CA . VAL A 1 230 ? 12.642 -11.620 13.648 1.00 67.94 230 VAL A CA 1
ATOM 1869 C C . VAL A 1 230 ? 12.730 -10.266 12.935 1.00 67.94 230 VAL A C 1
ATOM 1871 O O . VAL A 1 230 ? 12.616 -10.199 11.722 1.00 67.94 230 VAL A O 1
ATOM 1874 N N . VAL A 1 231 ? 12.907 -9.184 13.695 1.00 60.88 231 VAL A N 1
ATOM 1875 C CA . VAL A 1 231 ? 12.905 -7.795 13.215 1.00 60.88 231 VAL A CA 1
ATOM 1876 C C . VAL A 1 231 ? 14.335 -7.247 13.050 1.00 60.88 231 VAL A C 1
ATOM 1878 O O . VAL A 1 231 ? 14.507 -6.121 12.592 1.00 60.88 231 VAL A O 1
ATOM 1881 N N . ARG A 1 232 ? 15.354 -8.021 13.445 1.00 52.09 232 ARG A N 1
ATOM 1882 C CA . ARG A 1 232 ? 16.774 -7.656 13.350 1.00 52.09 232 ARG A CA 1
ATOM 1883 C C . ARG A 1 232 ? 17.426 -8.203 12.091 1.00 52.09 232 ARG A C 1
ATOM 1885 O O . ARG A 1 232 ? 17.025 -9.307 11.666 1.00 52.09 232 ARG A O 1
#

Sequence (232 aa):
MHPLLVRIIDTPQMQRLRFIKQLGGAYFVFPGASHNRFEHSIGVAYLAGQLIKALAERQPDLDISQRDILCVKVAGLCHDLGHGPFSHLFDRKFIPKARGNDVGWKHEEGSRAMFDHMIKTNKLEGIFQDYGLVLPKDLDFIKEQIAGPEESNNDPWPYKGRPKEKSFLYEIIANKRNGIDVDKWDYFVRDSHHLGIQNNFDFGRFLRFARVCEVAGTKQICTRDKVMYVVR

pLDDT: mean 94.96, std 7.25, range [52.09, 98.88]

InterPro domains:
  IPR003607 HD/PDEase domain [SM00471] (33-197)
  IPR003607 HD/PDEase domain [cd00077] (35-207)
  IPR006674 HD domain [PF01966] (37-122)
  IPR006674 HD domain [PS51831] (37-188)
  IPR050135 Deoxyguanosinetriphosphate triphosphohydrolase-like [PTHR11373] (1-228)